Protein AF-A0A9P5RMG7-F1 (afdb_monomer_lite)

Secondary structure (DSSP, 8-state):
--------------------------HHHHHHHHHHHSTHHHHHHHHHHHHHHHHHHHHHHHHHHHHHHHHHH-PPPPTTS-THHHHHHHHHHHHHHHHHHHHHHHHHHHHHHHHHHHHHHHHHHSS--HHHHHHHHHHHHHHHHHHHHHHHHHHHHHHHHHHHHHHHHHHHHHHHHHTT---HHHHHHHHHHHHHHHHHHHHHHHHHHHHHHHHHHHHHHHHHHHHHHHHHHHHHHHHHHHHHHHHHHHHHHHHHHHHHHHHHHHHHHHHHH-

pLDDT: mean 78.36, std 17.38, range [37.81, 96.69]

Structure (mmCIF, N/CA/C/O backbone):
data_AF-A0A9P5RMG7-F1
#
_entry.id   AF-A0A9P5RMG7-F1
#
loop_
_atom_site.group_PDB
_atom_site.id
_atom_site.type_symbol
_atom_site.label_atom_id
_atom_site.label_alt_id
_atom_site.label_comp_id
_atom_site.label_asym_id
_atom_site.label_entity_id
_atom_site.label_seq_id
_atom_site.pdbx_PDB_ins_code
_atom_site.Cartn_x
_atom_site.Cartn_y
_atom_site.Cartn_z
_atom_site.occupancy
_atom_site.B_iso_or_equiv
_atom_site.auth_seq_id
_atom_site.auth_comp_id
_atom_site.auth_asym_id
_atom_site.auth_atom_id
_atom_site.pdbx_PDB_model_num
ATOM 1 N N . MET A 1 1 ? -7.123 -79.040 67.273 1.00 37.81 1 MET A N 1
ATOM 2 C CA . MET A 1 1 ? -6.529 -79.188 68.619 1.00 37.81 1 MET A CA 1
ATOM 3 C C . MET A 1 1 ? -5.467 -78.105 68.798 1.00 37.81 1 MET A C 1
ATOM 5 O O . MET A 1 1 ? -4.625 -78.018 67.923 1.00 37.81 1 MET A O 1
ATOM 9 N N . LEU A 1 2 ? -5.562 -77.322 69.892 1.00 40.94 2 LEU A N 1
ATOM 10 C CA . LEU A 1 2 ? -4.583 -76.364 70.471 1.00 40.94 2 LEU A CA 1
ATOM 11 C C . LEU A 1 2 ? -4.187 -75.159 69.577 1.00 40.94 2 LEU A C 1
ATOM 13 O O . LEU A 1 2 ? -3.565 -75.338 68.544 1.00 40.94 2 LEU A O 1
ATOM 17 N N . LYS A 1 3 ? -4.634 -73.907 69.793 1.00 44.47 3 LYS A N 1
ATOM 18 C CA . LYS A 1 3 ? -4.466 -72.957 70.925 1.00 44.47 3 LYS A CA 1
ATOM 19 C C . LYS A 1 3 ? -2.994 -72.700 71.269 1.00 44.47 3 LYS A C 1
ATOM 21 O O . LYS A 1 3 ? -2.381 -73.624 71.770 1.00 44.47 3 LYS A O 1
ATOM 26 N N . THR A 1 4 ? -2.511 -71.463 71.043 1.00 44.41 4 THR A N 1
ATOM 27 C CA . THR A 1 4 ? -1.705 -70.617 71.968 1.00 44.41 4 THR A CA 1
ATOM 28 C C . THR A 1 4 ? -1.114 -69.376 71.265 1.00 44.41 4 THR A C 1
ATOM 30 O O . THR A 1 4 ? -0.206 -69.480 70.451 1.00 44.41 4 THR A O 1
ATOM 33 N N . THR A 1 5 ? -1.583 -68.187 71.643 1.00 45.00 5 THR A N 1
ATOM 34 C CA . THR A 1 5 ? -0.738 -67.002 71.959 1.00 45.00 5 THR A CA 1
ATOM 35 C C . THR A 1 5 ? -0.294 -67.184 73.440 1.00 45.00 5 THR A C 1
ATOM 37 O O . THR A 1 5 ? -0.970 -67.990 74.093 1.00 45.00 5 THR A O 1
ATOM 40 N N . PRO A 1 6 ? 0.710 -66.502 74.061 1.00 58.25 6 PRO A N 1
ATOM 41 C CA . PRO A 1 6 ? 1.324 -65.206 73.716 1.00 58.25 6 PRO A CA 1
ATOM 42 C C . PRO A 1 6 ? 2.829 -65.015 74.100 1.00 58.25 6 PRO A C 1
ATOM 44 O O . PRO A 1 6 ? 3.475 -65.901 74.644 1.00 58.25 6 PRO A O 1
ATOM 47 N N . SER A 1 7 ? 3.312 -63.771 73.947 1.00 37.91 7 SER A N 1
ATOM 48 C CA . SER A 1 7 ? 4.196 -63.050 74.895 1.00 37.91 7 SER A CA 1
ATOM 49 C C . SER A 1 7 ? 5.681 -62.830 74.547 1.00 37.91 7 SER A C 1
ATOM 51 O O . SER A 1 7 ? 6.455 -63.762 74.364 1.00 37.91 7 SER A O 1
ATOM 53 N N . ARG A 1 8 ? 6.046 -61.544 74.704 1.00 40.09 8 ARG A N 1
ATOM 54 C CA . ARG A 1 8 ? 7.278 -60.985 75.300 1.00 40.09 8 ARG A CA 1
ATOM 55 C C . ARG A 1 8 ? 8.390 -60.460 74.369 1.00 40.09 8 ARG A C 1
ATOM 57 O O . ARG A 1 8 ? 9.187 -61.193 73.804 1.00 40.09 8 ARG A O 1
ATOM 64 N N . THR A 1 9 ? 8.430 -59.127 74.327 1.00 43.91 9 THR A N 1
ATOM 65 C CA . THR A 1 9 ? 9.539 -58.184 74.047 1.00 43.91 9 THR A CA 1
ATOM 66 C C . THR A 1 9 ? 10.743 -58.421 75.012 1.00 43.91 9 THR A C 1
ATOM 68 O O . THR A 1 9 ? 10.534 -59.206 75.944 1.00 43.91 9 THR A O 1
ATOM 71 N N . PRO A 1 10 ? 11.944 -57.758 74.943 1.00 52.53 10 PRO A N 1
ATOM 72 C CA . PRO A 1 10 ? 12.195 -56.393 74.427 1.00 52.53 10 PRO A CA 1
ATOM 73 C C . PRO A 1 10 ? 13.639 -56.043 73.893 1.00 52.53 10 PRO A C 1
ATOM 75 O O . PRO A 1 10 ? 14.535 -56.875 73.860 1.00 52.53 10 PRO A O 1
ATOM 78 N N . ILE A 1 11 ? 13.839 -54.747 73.570 1.00 41.50 11 ILE A N 1
ATOM 79 C CA . ILE A 1 11 ? 15.079 -53.910 73.655 1.00 41.50 11 ILE A CA 1
ATOM 80 C C . ILE A 1 11 ? 16.036 -53.772 72.434 1.00 41.50 11 ILE A C 1
ATOM 82 O O . ILE A 1 11 ? 16.944 -54.562 72.227 1.00 41.50 11 ILE A O 1
ATOM 86 N N . TYR A 1 12 ? 15.870 -52.611 71.768 1.00 41.50 12 TYR A N 1
ATOM 87 C CA . TYR A 1 12 ? 16.861 -51.577 71.374 1.00 41.50 12 TYR A CA 1
ATOM 88 C C . TYR A 1 12 ? 17.864 -51.825 70.231 1.00 41.50 12 TYR A C 1
ATOM 90 O O . TYR A 1 12 ? 18.887 -52.473 70.407 1.00 41.50 12 TYR A O 1
ATOM 98 N N . SER A 1 13 ? 17.663 -51.114 69.114 1.00 39.34 13 SER A N 1
ATOM 99 C CA . SER A 1 13 ? 18.716 -50.278 68.519 1.00 39.34 13 SER A CA 1
ATOM 100 C C . SER A 1 13 ? 18.101 -49.214 67.596 1.00 39.34 13 SER A C 1
ATOM 102 O O . SER A 1 13 ? 17.029 -49.396 67.029 1.00 39.34 13 SER A O 1
ATOM 104 N N . SER A 1 14 ? 18.765 -48.072 67.553 1.00 45.31 14 SER A N 1
ATOM 105 C CA . SER A 1 14 ? 18.355 -46.721 67.163 1.00 45.31 14 SER A CA 1
ATOM 106 C C . SER A 1 14 ? 18.005 -46.469 65.686 1.00 45.31 14 SER A C 1
ATOM 108 O O . SER A 1 14 ? 18.482 -47.148 64.783 1.00 45.31 14 SER A O 1
ATOM 110 N N . ALA A 1 15 ? 17.221 -45.401 65.478 1.00 48.44 15 ALA A N 1
ATOM 111 C CA . ALA A 1 15 ? 16.844 -44.777 64.204 1.00 48.44 15 ALA A CA 1
ATOM 112 C C . ALA A 1 15 ? 18.046 -44.333 63.331 1.00 48.44 15 ALA A C 1
ATOM 114 O O . ALA A 1 15 ? 19.158 -44.173 63.837 1.00 48.44 15 ALA A O 1
ATOM 115 N N . PRO A 1 16 ? 17.800 -44.014 62.045 1.00 43.78 16 PRO A N 1
ATOM 116 C CA . PRO A 1 16 ? 17.631 -42.592 61.742 1.00 43.78 16 PRO A CA 1
ATOM 117 C C . PRO A 1 16 ? 16.410 -42.282 60.863 1.00 43.78 16 PRO A C 1
ATOM 119 O O . PRO A 1 16 ? 15.966 -43.068 60.030 1.00 43.78 16 PRO A O 1
ATOM 122 N N . LEU A 1 17 ? 15.876 -41.084 61.091 1.00 48.94 17 LEU A N 1
ATOM 123 C CA . LEU A 1 17 ? 14.787 -40.445 60.362 1.00 48.94 17 LEU A CA 1
ATOM 124 C C . LEU A 1 17 ? 15.132 -40.311 58.869 1.00 48.94 17 LEU A C 1
ATOM 126 O O . LEU A 1 17 ? 16.087 -39.620 58.524 1.00 48.94 17 LEU A O 1
ATOM 130 N N . SER A 1 18 ? 14.313 -40.896 57.991 1.00 40.50 18 SER A N 1
ATOM 131 C CA . SER A 1 18 ? 14.244 -40.502 56.582 1.00 40.50 18 SER A CA 1
ATOM 132 C C . SER A 1 18 ? 12.829 -40.018 56.283 1.00 40.50 18 SER A C 1
ATOM 134 O O . SER A 1 18 ? 11.843 -40.744 56.412 1.00 40.50 18 SER A O 1
ATOM 136 N N . ASN A 1 19 ? 12.761 -38.725 55.996 1.00 44.41 19 ASN A N 1
ATOM 137 C CA . ASN A 1 19 ? 11.571 -37.907 55.863 1.00 44.41 19 ASN A CA 1
ATOM 138 C C . ASN A 1 19 ? 10.846 -38.255 54.550 1.00 44.41 19 ASN A C 1
ATOM 140 O O . ASN A 1 19 ? 11.292 -37.863 53.474 1.00 44.41 19 ASN A O 1
ATOM 144 N N . SER A 1 20 ? 9.735 -38.990 54.621 1.00 41.41 20 SER A N 1
ATOM 145 C CA . SER A 1 20 ? 8.832 -39.200 53.482 1.00 41.41 20 SER A CA 1
ATOM 146 C C . SER A 1 20 ? 7.868 -38.017 53.375 1.00 41.41 20 SER A C 1
ATOM 148 O O . SER A 1 20 ? 6.759 -38.033 53.901 1.00 41.41 20 SER A O 1
ATOM 150 N N . HIS A 1 21 ? 8.309 -36.953 52.705 1.00 41.69 21 HIS A N 1
ATOM 151 C CA . HIS A 1 21 ? 7.416 -35.876 52.289 1.00 41.69 21 HIS A CA 1
ATOM 152 C C . HIS A 1 21 ? 6.879 -36.194 50.891 1.00 41.69 21 HIS A C 1
ATOM 154 O O . HIS A 1 21 ? 7.538 -35.954 49.881 1.00 41.69 21 HIS A O 1
ATOM 160 N N . SER A 1 22 ? 5.686 -36.781 50.844 1.00 45.69 22 SER A N 1
ATOM 161 C CA . SER A 1 22 ? 4.863 -36.833 49.637 1.00 45.69 22 SER A CA 1
ATOM 162 C C . SER A 1 22 ? 4.561 -35.398 49.184 1.00 45.69 22 SER A C 1
ATOM 164 O O . SER A 1 22 ? 4.121 -34.607 50.021 1.00 45.69 22 SER A O 1
ATOM 166 N N . PRO A 1 23 ? 4.750 -35.027 47.905 1.00 45.47 23 PRO A N 1
ATOM 167 C CA . PRO A 1 23 ? 4.325 -33.720 47.435 1.00 45.47 23 PRO A CA 1
ATOM 168 C C . PRO A 1 23 ? 2.795 -33.692 47.409 1.00 45.47 23 PRO A C 1
ATOM 170 O O . PRO A 1 23 ? 2.148 -34.414 46.650 1.00 45.47 23 PRO A O 1
ATOM 173 N N . SER A 1 24 ? 2.217 -32.873 48.282 1.00 49.94 24 SER A N 1
ATOM 174 C CA . SER A 1 24 ? 0.816 -32.464 48.235 1.00 49.94 24 SER A CA 1
ATOM 175 C C . SER A 1 24 ? 0.467 -31.976 46.820 1.00 49.94 24 SER A C 1
ATOM 177 O O . SER A 1 24 ? 1.292 -31.285 46.216 1.00 49.94 24 SER A O 1
ATOM 179 N N . PRO A 1 25 ? -0.729 -32.269 46.278 1.00 47.62 25 PRO A N 1
ATOM 180 C CA . PRO A 1 25 ? -1.153 -31.698 45.005 1.00 47.62 25 PRO A CA 1
ATOM 181 C C . PRO A 1 25 ? -1.189 -30.174 45.158 1.00 47.62 25 PRO A C 1
ATOM 183 O O . PRO A 1 25 ? -1.944 -29.634 45.968 1.00 47.62 25 PRO A O 1
ATOM 186 N N . SER A 1 26 ? -0.298 -29.491 44.446 1.00 50.56 26 SER A N 1
ATOM 187 C CA . SER A 1 26 ? -0.115 -28.051 44.547 1.00 50.56 26 SER A CA 1
ATOM 188 C C . SER A 1 26 ? -1.393 -27.320 44.131 1.00 50.56 26 SER A C 1
ATOM 190 O O . SER A 1 26 ? -2.004 -27.605 43.098 1.00 50.56 26 SER A O 1
ATOM 192 N N . LEU A 1 27 ? -1.778 -26.330 44.938 1.00 52.22 27 LEU A N 1
ATOM 193 C CA . LEU A 1 27 ? -2.836 -25.354 44.646 1.00 52.22 27 LEU A CA 1
ATOM 194 C C . LEU A 1 27 ? -2.615 -24.619 43.306 1.00 52.22 27 LEU A C 1
ATOM 196 O O . LEU A 1 27 ? -3.560 -24.070 42.738 1.00 52.22 27 LEU A O 1
ATOM 200 N N . ASP A 1 28 ? -1.398 -24.670 42.764 1.00 53.59 28 ASP A N 1
ATOM 201 C CA . ASP A 1 28 ? -1.018 -24.140 41.451 1.00 53.59 28 ASP A CA 1
ATOM 202 C C . ASP A 1 28 ? -1.680 -24.897 40.289 1.00 53.59 28 ASP A C 1
ATOM 204 O O . ASP A 1 28 ? -2.053 -24.299 39.282 1.00 53.59 28 ASP A O 1
ATOM 208 N N . ASN A 1 29 ? -1.895 -26.209 40.434 1.00 55.22 29 ASN A N 1
ATOM 209 C CA . ASN A 1 29 ? -2.500 -27.024 39.379 1.00 55.22 29 ASN A CA 1
ATOM 210 C C . ASN A 1 29 ? -4.027 -26.829 39.329 1.00 55.22 29 ASN A C 1
ATOM 212 O O . ASN A 1 29 ? -4.635 -26.816 38.261 1.00 55.22 29 ASN A O 1
ATOM 216 N N . ALA A 1 30 ? -4.651 -26.602 40.491 1.00 48.69 30 ALA A N 1
ATOM 217 C CA . ALA A 1 30 ? -6.068 -26.256 40.587 1.00 48.69 30 ALA A CA 1
ATOM 218 C C . ALA A 1 30 ? -6.342 -24.836 40.068 1.00 48.69 30 ALA A C 1
ATOM 220 O O . ALA A 1 30 ? -7.317 -24.621 39.355 1.00 48.69 30 ALA A O 1
ATOM 221 N N . SER A 1 31 ? -5.463 -23.874 40.361 1.00 52.06 31 SER A N 1
ATOM 222 C CA . SER A 1 31 ? -5.570 -22.517 39.815 1.00 52.06 31 SER A CA 1
ATOM 223 C C . SER A 1 31 ? -5.276 -22.467 38.311 1.00 52.06 31 SER A C 1
ATOM 225 O O . SER A 1 31 ? -5.977 -21.746 37.606 1.00 52.06 31 SER A O 1
ATOM 227 N N . GLN A 1 32 ? -4.365 -23.295 37.779 1.00 53.06 32 GLN A N 1
ATOM 228 C CA . GLN A 1 32 ? -4.208 -23.485 36.326 1.00 53.06 32 GLN A CA 1
ATOM 229 C C . GLN A 1 32 ? -5.422 -24.159 35.672 1.00 53.06 32 GLN A C 1
ATOM 231 O O . GLN A 1 32 ? -5.836 -23.733 34.597 1.00 53.06 32 GLN A O 1
ATOM 236 N N . ALA A 1 33 ? -6.044 -25.153 36.314 1.00 51.31 33 ALA A N 1
ATOM 237 C CA . ALA A 1 33 ? -7.257 -25.797 35.803 1.00 51.31 33 ALA A CA 1
ATOM 238 C C . ALA A 1 33 ? -8.483 -24.860 35.830 1.00 51.31 33 ALA A C 1
ATOM 240 O O . ALA A 1 33 ? -9.280 -24.848 34.893 1.00 51.31 33 ALA A O 1
ATOM 241 N N . ILE A 1 34 ? -8.613 -24.019 36.862 1.00 50.41 34 ILE A N 1
ATOM 242 C CA . ILE A 1 34 ? -9.664 -22.993 36.961 1.00 50.41 34 ILE A CA 1
ATOM 243 C C . ILE A 1 34 ? -9.397 -21.843 35.976 1.00 50.41 34 ILE A C 1
ATOM 245 O O . ILE A 1 34 ? -10.338 -21.338 35.366 1.00 50.41 34 ILE A O 1
ATOM 249 N N . ALA A 1 35 ? -8.132 -21.467 35.754 1.00 46.75 35 ALA A N 1
ATOM 250 C CA . ALA A 1 35 ? -7.728 -20.509 34.723 1.00 46.75 35 ALA A CA 1
ATOM 251 C C . ALA A 1 35 ? -7.915 -21.052 33.297 1.00 46.75 35 ALA A C 1
ATOM 253 O O . ALA A 1 35 ? -8.144 -20.269 32.386 1.00 46.75 35 ALA A O 1
ATOM 254 N N . ALA A 1 36 ? -7.848 -22.371 33.093 1.00 45.66 36 ALA A N 1
ATOM 255 C CA . ALA A 1 36 ? -8.212 -23.022 31.834 1.00 45.66 36 ALA A CA 1
ATOM 256 C C . ALA A 1 36 ? -9.738 -23.066 31.618 1.00 45.66 36 ALA A C 1
ATOM 258 O O . ALA A 1 36 ? -10.197 -22.975 30.482 1.00 45.66 36 ALA A O 1
ATOM 259 N N . ALA A 1 37 ? -10.524 -23.168 32.697 1.00 46.91 37 ALA A N 1
ATOM 260 C CA . ALA A 1 37 ? -11.990 -23.180 32.661 1.00 46.91 37 ALA A CA 1
ATOM 261 C C . ALA A 1 37 ? -12.626 -21.776 32.576 1.00 46.91 37 ALA A C 1
ATOM 263 O O . ALA A 1 37 ? -13.742 -21.620 32.085 1.00 46.91 37 ALA A O 1
ATOM 264 N N . THR A 1 38 ? -11.925 -20.738 33.033 1.00 54.12 38 THR A N 1
ATOM 265 C CA . THR A 1 38 ? -12.281 -19.332 32.808 1.00 54.12 38 THR A CA 1
ATOM 266 C C . THR A 1 38 ? -11.559 -18.880 31.545 1.00 54.12 38 THR A C 1
ATOM 268 O O . THR A 1 38 ? -10.349 -18.979 31.488 1.00 54.12 38 THR A O 1
ATOM 271 N N . GLY A 1 39 ? -12.243 -18.395 30.504 1.00 58.66 39 GLY A N 1
ATOM 272 C CA . GLY A 1 39 ? -11.653 -18.126 29.172 1.00 58.66 39 GLY A CA 1
ATOM 273 C C . GLY A 1 39 ? -10.411 -17.201 29.091 1.00 58.66 39 GLY A C 1
ATOM 274 O O . GLY A 1 39 ? -9.918 -16.912 28.007 1.00 58.66 39 GLY A O 1
ATOM 275 N N . VAL A 1 40 ? -9.859 -16.745 30.213 1.00 57.19 40 VAL A N 1
ATOM 276 C CA . VAL A 1 40 ? -8.615 -15.980 30.329 1.00 57.19 40 VAL A CA 1
ATOM 277 C C . VAL A 1 40 ? -7.392 -16.765 29.824 1.00 57.19 40 VAL A C 1
ATOM 279 O O . VAL A 1 40 ? -6.610 -16.197 29.067 1.00 57.19 40 VAL A O 1
ATOM 282 N N . ALA A 1 41 ? -7.232 -18.065 30.128 1.00 60.28 41 ALA A N 1
ATOM 283 C CA . ALA A 1 41 ? -6.084 -18.828 29.602 1.00 60.28 41 ALA A CA 1
ATOM 284 C C . ALA A 1 41 ? -6.169 -19.067 28.084 1.00 60.28 41 ALA A C 1
ATOM 286 O O . ALA A 1 41 ? -5.160 -19.006 27.382 1.00 60.28 41 ALA A O 1
ATOM 287 N N . SER A 1 42 ? -7.378 -19.284 27.563 1.00 80.81 42 SER A N 1
ATOM 288 C CA . SER A 1 42 ? -7.639 -19.361 26.120 1.00 80.81 42 SER A CA 1
ATOM 289 C C . SER A 1 42 ? -7.283 -18.031 25.442 1.00 80.81 42 SER A C 1
ATOM 291 O O . SER A 1 42 ? -6.481 -17.972 24.517 1.00 80.81 42 SER A O 1
ATOM 293 N N . TRP A 1 43 ? -7.747 -16.916 25.993 1.00 82.88 43 TRP A N 1
ATOM 294 C CA . TRP A 1 43 ? -7.444 -15.593 25.463 1.00 82.88 43 TRP A CA 1
ATOM 295 C C . TRP A 1 43 ? -5.948 -15.221 25.493 1.00 82.88 43 TRP A C 1
ATOM 297 O O . TRP A 1 43 ? -5.416 -14.668 24.526 1.00 82.88 43 TRP A O 1
ATOM 307 N N . ASP A 1 44 ? -5.237 -15.529 26.580 1.00 85.00 44 ASP A N 1
ATOM 308 C CA . ASP A 1 44 ? -3.805 -15.235 26.688 1.00 85.00 44 ASP A CA 1
ATOM 309 C C . ASP A 1 44 ? -2.933 -16.154 25.818 1.00 85.00 44 ASP A C 1
ATOM 311 O O . ASP A 1 44 ? -1.860 -15.731 25.379 1.00 85.00 44 ASP A O 1
ATOM 315 N N . THR A 1 45 ? -3.381 -17.377 25.512 1.00 88.75 45 THR A N 1
ATOM 316 C CA . THR A 1 45 ? -2.701 -18.238 24.527 1.00 88.75 45 THR A CA 1
ATOM 317 C 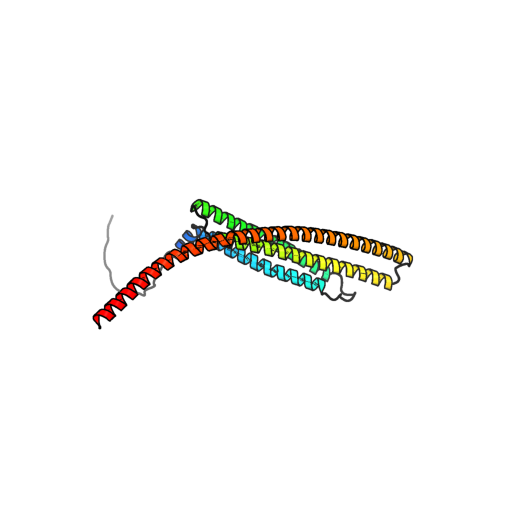C . THR A 1 45 ? -2.860 -17.692 23.110 1.00 88.75 45 THR A C 1
ATOM 319 O O . THR A 1 45 ? -1.847 -17.525 22.431 1.00 88.75 45 THR A O 1
ATOM 322 N N . LEU A 1 46 ? -4.070 -17.274 22.718 1.00 88.56 46 LEU A N 1
ATOM 323 C CA . LEU A 1 46 ? -4.314 -16.612 21.429 1.00 88.56 46 LEU A CA 1
ATOM 324 C C . LEU A 1 46 ? -3.473 -15.336 21.274 1.00 88.56 46 LEU A C 1
ATOM 326 O O . LEU A 1 46 ? -2.863 -15.109 20.234 1.00 88.56 46 LEU A O 1
ATOM 330 N N . ARG A 1 47 ? -3.367 -14.510 22.322 1.00 89.06 47 ARG A N 1
ATOM 331 C CA . ARG A 1 47 ? -2.505 -13.312 22.305 1.00 89.06 47 ARG A CA 1
ATOM 332 C C . ARG A 1 47 ? -1.030 -13.629 22.076 1.00 89.06 47 ARG A C 1
ATOM 334 O O . ARG A 1 47 ? -0.345 -12.873 21.388 1.00 89.06 47 ARG A O 1
ATOM 341 N N . LYS A 1 48 ? -0.514 -14.678 22.721 1.00 90.75 48 LYS A N 1
ATOM 342 C CA . LYS A 1 48 ? 0.885 -15.096 22.557 1.00 90.75 48 LYS A CA 1
ATOM 343 C C . LYS A 1 48 ? 1.128 -15.606 21.143 1.00 90.75 48 LYS A C 1
ATOM 345 O O . LYS A 1 48 ? 2.128 -15.226 20.544 1.00 90.75 48 LYS A O 1
ATOM 350 N N . GLU A 1 49 ? 0.197 -16.396 20.615 1.00 91.19 49 GLU A N 1
ATOM 351 C CA . GLU A 1 49 ? 0.259 -16.903 19.246 1.00 91.19 49 GLU A CA 1
ATOM 352 C C . GLU A 1 49 ? 0.250 -15.761 18.223 1.00 91.19 49 GLU A C 1
ATOM 354 O O . GLU A 1 49 ? 1.124 -15.717 17.361 1.00 91.19 49 GLU A O 1
ATOM 359 N N . VAL A 1 50 ? -0.652 -14.785 18.372 1.00 91.81 50 VAL A N 1
ATOM 360 C CA . VAL A 1 50 ? -0.704 -13.594 17.510 1.00 91.81 50 VAL A CA 1
ATOM 361 C C . VAL A 1 50 ? 0.643 -12.868 17.494 1.00 91.81 50 VAL A C 1
ATOM 363 O O . VAL A 1 50 ? 1.213 -12.673 16.427 1.00 91.81 50 VAL A O 1
ATOM 366 N N . ARG A 1 51 ? 1.224 -12.556 18.660 1.00 90.69 51 ARG A N 1
ATOM 367 C CA . ARG A 1 51 ? 2.535 -11.876 18.739 1.00 90.69 51 ARG A CA 1
ATOM 368 C C . ARG A 1 51 ? 3.669 -12.680 18.103 1.00 90.69 51 ARG A C 1
ATOM 370 O O . ARG A 1 51 ? 4.589 -12.102 17.523 1.00 90.69 51 ARG A O 1
ATOM 377 N N . GLN A 1 52 ? 3.631 -14.003 18.242 1.00 94.75 52 GLN A N 1
ATOM 378 C CA . GLN A 1 52 ? 4.618 -14.887 17.631 1.00 94.75 52 GLN A CA 1
ATOM 379 C C . GLN A 1 52 ? 4.522 -14.834 16.103 1.00 94.75 52 GLN A C 1
ATOM 381 O O . GLN A 1 52 ? 5.547 -14.672 15.442 1.00 94.75 52 GLN A O 1
ATOM 386 N N . ILE A 1 53 ? 3.304 -14.914 15.559 1.00 93.25 53 ILE A N 1
ATOM 387 C CA . ILE A 1 53 ? 3.058 -14.823 14.116 1.00 93.25 53 ILE A CA 1
ATOM 388 C C . ILE A 1 53 ? 3.463 -13.441 13.587 1.00 93.25 53 ILE A C 1
ATOM 390 O O . ILE A 1 53 ? 4.142 -13.368 12.570 1.00 93.25 53 ILE A O 1
ATOM 394 N N . GLU A 1 54 ? 3.127 -12.355 14.292 1.00 92.81 54 GLU A N 1
ATOM 395 C CA . GLU A 1 54 ? 3.538 -10.986 13.931 1.00 92.81 54 GLU A CA 1
ATOM 396 C C . GLU A 1 54 ? 5.072 -10.872 13.816 1.00 92.81 54 GLU A C 1
ATOM 398 O O . GLU A 1 54 ? 5.592 -10.399 12.805 1.00 92.81 54 GLU A O 1
ATOM 403 N N . THR A 1 55 ? 5.810 -11.395 14.802 1.00 94.88 55 THR A N 1
ATOM 404 C CA . THR A 1 55 ? 7.287 -11.386 14.795 1.00 94.88 55 THR A CA 1
ATOM 405 C C . THR A 1 55 ? 7.852 -12.196 13.622 1.00 94.88 55 THR A C 1
ATOM 407 O O . THR A 1 55 ? 8.840 -11.808 12.990 1.00 94.88 55 THR A O 1
ATOM 410 N N . GLU A 1 56 ? 7.228 -13.334 13.310 1.00 93.62 56 GLU A N 1
ATOM 411 C CA . GLU A 1 56 ? 7.636 -14.168 12.185 1.00 93.62 56 GLU A CA 1
ATOM 412 C C . GLU A 1 56 ? 7.388 -13.458 10.843 1.00 93.62 56 GLU A C 1
ATOM 414 O O . GLU A 1 56 ? 8.298 -13.413 10.007 1.00 93.62 56 GLU A O 1
ATOM 419 N N . ILE A 1 57 ? 6.219 -12.828 10.669 1.00 93.44 57 ILE A N 1
ATOM 420 C CA . ILE A 1 57 ? 5.876 -12.026 9.485 1.00 93.44 57 ILE A CA 1
ATOM 421 C C . ILE A 1 57 ? 6.902 -10.910 9.281 1.00 93.44 57 ILE A C 1
ATOM 423 O O . ILE A 1 57 ? 7.434 -10.777 8.180 1.00 93.44 57 ILE A O 1
ATOM 427 N N . GLU A 1 58 ? 7.246 -10.148 10.322 1.00 93.31 58 GLU A N 1
ATOM 428 C CA . GLU A 1 58 ? 8.237 -9.067 10.225 1.00 93.31 58 GLU A CA 1
ATOM 429 C C . GLU A 1 58 ? 9.608 -9.564 9.753 1.00 93.31 58 GLU A C 1
ATOM 431 O O . GLU A 1 58 ? 10.248 -8.953 8.884 1.00 93.31 58 GLU A O 1
ATOM 436 N N . SER A 1 59 ? 10.058 -10.701 10.290 1.00 93.12 59 SER A N 1
ATOM 437 C CA . SER A 1 59 ? 11.346 -11.290 9.921 1.00 93.12 59 SER A CA 1
ATOM 438 C C . SER A 1 59 ? 11.390 -11.688 8.440 1.00 93.12 59 SER A C 1
ATOM 440 O O . SER A 1 59 ? 12.366 -11.388 7.740 1.00 93.12 59 SER A O 1
ATOM 442 N N . LYS A 1 60 ? 10.306 -12.288 7.932 1.00 92.06 60 LYS A N 1
ATOM 443 C CA . LYS A 1 60 ? 10.203 -12.744 6.541 1.00 92.06 60 LYS A CA 1
ATOM 444 C C . LYS A 1 60 ? 9.970 -11.588 5.583 1.00 92.06 60 LYS A C 1
ATOM 446 O O . LYS A 1 60 ? 10.614 -11.539 4.540 1.00 92.06 60 LYS A O 1
ATOM 451 N N . LEU A 1 61 ? 9.161 -10.601 5.957 1.00 90.94 61 LEU A N 1
ATOM 452 C CA . LEU A 1 61 ? 8.972 -9.380 5.175 1.00 90.94 61 LEU A CA 1
ATOM 453 C C . LEU A 1 61 ? 10.303 -8.632 4.989 1.00 90.94 61 LEU A C 1
ATOM 455 O O . LEU A 1 61 ? 10.629 -8.186 3.888 1.00 90.94 61 LEU A O 1
ATOM 459 N N . THR A 1 62 ? 11.125 -8.574 6.040 1.00 91.25 62 THR A N 1
ATOM 460 C CA . THR A 1 62 ? 12.472 -7.992 5.974 1.00 91.25 62 THR A CA 1
ATOM 461 C C . THR A 1 62 ? 13.414 -8.807 5.081 1.00 91.25 62 THR A C 1
ATOM 463 O O . THR A 1 62 ? 14.256 -8.248 4.378 1.00 91.25 62 THR A O 1
ATOM 466 N N . ALA A 1 63 ? 13.310 -10.137 5.087 1.00 88.94 63 ALA A N 1
ATOM 467 C CA . ALA A 1 63 ? 14.086 -10.986 4.185 1.00 88.94 63 ALA A CA 1
ATOM 468 C C . ALA A 1 63 ? 13.650 -10.817 2.716 1.00 88.94 63 ALA A C 1
ATOM 470 O O . ALA A 1 63 ? 14.508 -10.714 1.835 1.00 88.94 63 ALA A O 1
ATOM 471 N N . LEU A 1 64 ? 12.344 -10.697 2.460 1.00 88.06 64 LEU A N 1
ATOM 472 C CA . LEU A 1 64 ? 11.785 -10.453 1.131 1.00 88.06 64 LEU A CA 1
ATOM 473 C C . LEU A 1 64 ? 12.198 -9.077 0.589 1.00 88.06 64 LEU A C 1
ATOM 475 O O . LEU A 1 64 ? 12.619 -8.964 -0.561 1.00 88.06 64 LEU A O 1
ATOM 479 N N . SER A 1 65 ? 12.157 -8.031 1.419 1.00 87.75 65 SER A N 1
ATOM 480 C CA . SER A 1 65 ? 12.592 -6.690 1.013 1.00 87.75 65 SER A CA 1
ATOM 481 C C . SER A 1 65 ? 14.090 -6.645 0.696 1.00 87.75 65 SER A C 1
ATOM 483 O O . SER A 1 65 ? 14.494 -6.048 -0.302 1.00 87.75 65 SER A O 1
ATOM 485 N N . LYS A 1 66 ? 14.926 -7.355 1.467 1.00 87.81 66 LYS A N 1
ATOM 486 C CA . LYS A 1 66 ? 16.354 -7.536 1.151 1.00 87.81 66 LYS A CA 1
ATOM 487 C C . LYS A 1 66 ? 16.556 -8.245 -0.184 1.00 87.81 66 LYS A C 1
ATOM 489 O O . LYS A 1 66 ? 17.458 -7.868 -0.931 1.00 87.81 66 LYS A O 1
ATOM 494 N N . LEU A 1 67 ? 15.742 -9.253 -0.498 1.00 82.38 67 LEU A N 1
ATOM 495 C CA . LEU A 1 67 ? 15.783 -9.929 -1.795 1.00 82.38 67 LEU A CA 1
ATOM 496 C C . LEU A 1 67 ? 15.397 -8.972 -2.931 1.00 82.38 67 LEU A C 1
ATOM 498 O O . LEU A 1 67 ? 16.109 -8.927 -3.931 1.00 82.38 67 LEU A O 1
ATOM 502 N N . ALA A 1 68 ? 14.367 -8.141 -2.741 1.00 80.62 68 ALA A N 1
ATOM 503 C CA . ALA A 1 68 ? 13.983 -7.095 -3.692 1.00 80.62 68 ALA A CA 1
ATOM 504 C C . ALA A 1 68 ? 15.154 -6.145 -3.993 1.00 80.62 68 ALA A C 1
ATOM 506 O O . ALA A 1 68 ? 15.501 -5.915 -5.151 1.00 80.62 68 ALA A O 1
ATOM 507 N N . VAL A 1 69 ? 15.813 -5.649 -2.939 1.00 81.44 69 VAL A N 1
ATOM 508 C CA . VAL A 1 69 ? 16.971 -4.755 -3.066 1.00 81.44 69 VAL A CA 1
ATOM 509 C C . VAL A 1 69 ? 18.111 -5.456 -3.795 1.00 81.44 69 VAL A C 1
ATOM 511 O O . VAL A 1 69 ? 18.654 -4.884 -4.734 1.00 81.44 69 VAL A O 1
ATOM 514 N N . ARG A 1 70 ? 18.440 -6.703 -3.433 1.00 78.94 70 ARG A N 1
ATOM 515 C CA . ARG A 1 70 ? 19.482 -7.489 -4.114 1.00 78.94 70 ARG A CA 1
ATOM 516 C C . ARG A 1 70 ? 19.180 -7.692 -5.597 1.00 78.94 70 ARG A C 1
ATOM 518 O O . ARG A 1 70 ? 20.091 -7.563 -6.402 1.00 78.94 70 ARG A O 1
ATOM 525 N N . ASN A 1 71 ? 17.931 -7.971 -5.963 1.00 73.12 71 ASN A N 1
ATOM 526 C CA . ASN A 1 71 ? 17.532 -8.114 -7.364 1.00 73.12 71 ASN A CA 1
ATOM 527 C C . ASN A 1 71 ? 17.643 -6.793 -8.137 1.00 73.12 71 ASN A C 1
ATOM 529 O O . ASN A 1 71 ? 18.017 -6.805 -9.303 1.00 73.12 71 ASN A O 1
ATOM 533 N N . SER A 1 72 ? 17.359 -5.662 -7.486 1.00 67.62 72 SER A N 1
ATOM 534 C CA . SER A 1 72 ? 17.498 -4.334 -8.095 1.00 67.62 72 SER A CA 1
ATOM 535 C C . SER A 1 72 ? 18.944 -3.824 -8.168 1.00 67.62 72 SER A C 1
ATOM 537 O O . SER A 1 72 ? 19.260 -3.028 -9.047 1.00 67.62 72 SER A O 1
ATOM 539 N N . SER A 1 73 ? 19.821 -4.258 -7.252 1.00 63.81 73 SER A N 1
ATOM 540 C CA . SER A 1 73 ? 21.183 -3.731 -7.091 1.00 63.81 73 SER A CA 1
ATOM 541 C C . SER A 1 73 ? 22.289 -4.663 -7.577 1.00 63.81 73 SER A C 1
ATOM 543 O O . SER A 1 73 ? 23.444 -4.240 -7.608 1.00 63.81 73 SER A O 1
ATOM 545 N N . ALA A 1 74 ? 21.973 -5.912 -7.940 1.00 58.38 74 ALA A N 1
ATOM 546 C CA . ALA A 1 74 ? 22.954 -6.882 -8.412 1.00 58.38 74 ALA A CA 1
ATOM 547 C C . ALA A 1 74 ? 23.706 -6.342 -9.646 1.00 58.38 74 ALA A C 1
ATOM 549 O O . ALA A 1 74 ? 23.110 -6.216 -10.720 1.00 58.38 74 ALA A O 1
ATOM 550 N N . PRO A 1 75 ? 25.022 -6.060 -9.540 1.00 51.41 75 PRO A N 1
ATOM 551 C CA . PRO A 1 75 ? 25.845 -5.768 -10.700 1.00 51.41 75 PRO A CA 1
ATOM 552 C C . PRO A 1 75 ? 25.927 -7.039 -11.540 1.00 51.41 75 PRO A C 1
ATOM 554 O O . PRO A 1 75 ? 26.220 -8.120 -11.025 1.00 51.41 75 PRO A O 1
ATOM 557 N N . ALA A 1 76 ? 25.638 -6.908 -12.829 1.00 48.97 76 ALA A N 1
ATOM 558 C CA . ALA A 1 76 ? 25.549 -8.030 -13.745 1.00 48.97 76 ALA A CA 1
ATOM 559 C C . ALA A 1 76 ? 26.834 -8.894 -13.717 1.00 48.97 76 ALA A C 1
ATOM 561 O O . ALA A 1 76 ? 27.917 -8.358 -13.975 1.00 48.97 76 ALA A O 1
ATOM 562 N N . PRO A 1 77 ? 26.751 -10.214 -13.450 1.00 51.06 77 PRO A N 1
ATOM 563 C CA . PRO A 1 77 ? 27.920 -11.082 -13.499 1.00 51.06 77 PRO A CA 1
ATOM 564 C C . PRO A 1 77 ? 28.493 -11.156 -14.930 1.00 51.06 77 PRO A C 1
ATOM 566 O O . PRO A 1 77 ? 27.766 -10.930 -15.912 1.00 51.06 77 PRO A O 1
ATOM 569 N N . PRO A 1 78 ? 29.805 -11.436 -15.069 1.00 45.56 78 PRO A N 1
ATOM 570 C CA . PRO A 1 78 ? 30.437 -11.662 -16.365 1.00 45.56 78 PRO A CA 1
ATOM 571 C C . PRO A 1 78 ? 29.823 -12.889 -17.069 1.00 45.56 78 PRO A C 1
ATOM 573 O O . PRO A 1 78 ? 29.354 -13.808 -16.394 1.00 45.56 78 PRO A O 1
ATOM 576 N N . PRO A 1 79 ? 29.855 -12.941 -18.415 1.00 50.69 79 PRO A N 1
ATOM 577 C CA . PRO A 1 79 ? 29.079 -13.877 -19.246 1.00 50.69 79 PRO A CA 1
ATOM 578 C C . PRO A 1 79 ? 29.460 -15.370 -19.132 1.00 50.69 79 PRO A C 1
ATOM 580 O O . PRO A 1 79 ? 28.992 -16.175 -19.927 1.00 50.69 79 PRO A O 1
ATOM 583 N N . ALA A 1 80 ? 30.295 -15.765 -18.166 1.00 44.66 80 ALA A N 1
ATOM 584 C CA . ALA A 1 80 ? 30.814 -17.130 -18.031 1.00 44.66 80 ALA A CA 1
ATOM 585 C C . ALA A 1 80 ? 30.330 -17.890 -16.777 1.00 44.66 80 ALA A C 1
ATOM 587 O O . ALA A 1 80 ? 30.672 -19.059 -16.614 1.00 44.66 80 ALA A O 1
ATOM 588 N N . ALA A 1 81 ? 29.536 -17.278 -15.892 1.00 43.41 81 ALA A N 1
ATOM 589 C CA . ALA A 1 81 ? 28.965 -17.965 -14.729 1.00 43.41 81 ALA A CA 1
ATOM 590 C C . ALA A 1 81 ? 27.467 -18.214 -14.961 1.00 43.41 81 ALA A C 1
ATOM 592 O O . ALA A 1 81 ? 26.677 -17.276 -15.018 1.00 43.41 81 ALA A O 1
ATOM 593 N N . GLY A 1 82 ? 27.114 -19.485 -15.159 1.00 41.62 82 GLY A N 1
ATOM 594 C CA . GLY A 1 82 ? 25.842 -19.939 -15.716 1.00 41.62 82 GLY A CA 1
ATOM 595 C C . GLY A 1 82 ? 24.570 -19.480 -14.999 1.00 41.62 82 GLY A C 1
ATOM 596 O O . GLY A 1 82 ? 24.559 -19.160 -13.810 1.00 41.62 82 GLY A O 1
ATOM 597 N N . GLY A 1 83 ? 23.467 -19.528 -15.752 1.00 47.59 83 GLY A N 1
ATOM 598 C CA . GLY A 1 83 ? 22.103 -19.133 -15.379 1.00 47.59 83 GLY A CA 1
ATOM 599 C C . GLY A 1 83 ? 21.435 -19.923 -14.243 1.00 47.59 83 GLY A C 1
ATOM 600 O O . GLY A 1 83 ? 20.213 -19.967 -14.174 1.00 47.59 83 GLY A O 1
ATOM 601 N N . ALA A 1 84 ? 22.201 -20.525 -13.332 1.00 45.88 84 ALA A N 1
ATOM 602 C CA . ALA A 1 84 ? 21.685 -21.249 -12.172 1.00 45.88 84 ALA A CA 1
ATOM 603 C C . ALA A 1 84 ? 21.443 -20.343 -10.944 1.00 45.88 84 ALA A C 1
ATOM 605 O O . ALA A 1 84 ? 20.599 -20.649 -10.104 1.00 45.88 84 ALA A O 1
ATOM 606 N N . SER A 1 85 ? 22.139 -19.205 -10.832 1.00 51.25 85 SER A N 1
ATOM 607 C CA . SER A 1 85 ? 22.050 -18.317 -9.658 1.00 51.25 85 SER A CA 1
ATOM 608 C C . SER A 1 85 ? 20.782 -17.450 -9.625 1.00 51.25 85 SER A C 1
ATOM 610 O O . SER A 1 85 ? 20.290 -17.134 -8.542 1.00 51.25 85 SER A O 1
ATOM 612 N N . GLY A 1 86 ? 20.215 -17.109 -10.788 1.00 53.53 86 GLY A N 1
ATOM 613 C CA . GLY A 1 86 ? 18.959 -16.354 -10.893 1.00 53.53 86 GLY A CA 1
ATOM 614 C C . GLY A 1 86 ? 17.714 -17.202 -10.611 1.00 53.53 86 GLY A C 1
ATOM 615 O O . GLY A 1 86 ? 16.813 -16.749 -9.910 1.00 53.53 86 GLY A O 1
ATOM 616 N N . ALA A 1 87 ? 17.693 -18.452 -11.084 1.00 53.22 87 ALA A N 1
ATOM 617 C CA . ALA A 1 87 ? 16.573 -19.373 -10.876 1.00 53.22 87 ALA A CA 1
ATOM 618 C C . ALA A 1 87 ? 16.424 -19.785 -9.400 1.00 53.22 87 ALA A C 1
ATOM 620 O O . ALA A 1 87 ? 15.317 -19.775 -8.869 1.00 53.22 87 ALA A O 1
ATOM 621 N N . GLY A 1 88 ? 17.537 -20.060 -8.704 1.00 58.09 88 GLY A N 1
ATOM 622 C CA . GLY A 1 88 ? 17.513 -20.360 -7.268 1.00 58.09 88 GLY A CA 1
ATOM 623 C C . GLY A 1 88 ? 17.079 -19.165 -6.410 1.00 58.09 88 GLY A C 1
ATOM 624 O O . GLY A 1 88 ? 16.313 -19.326 -5.467 1.00 58.09 88 GLY A O 1
ATOM 625 N N . ALA A 1 89 ? 17.505 -17.944 -6.755 1.00 63.12 89 ALA A N 1
ATOM 626 C CA . ALA A 1 89 ? 17.053 -16.733 -6.066 1.00 63.12 89 ALA A CA 1
ATOM 627 C C . ALA A 1 89 ? 15.565 -16.432 -6.322 1.00 63.12 89 ALA A C 1
ATOM 629 O O . ALA A 1 89 ? 14.871 -15.974 -5.414 1.00 63.12 89 ALA A O 1
ATOM 630 N N . ALA A 1 90 ? 15.068 -16.717 -7.530 1.00 64.75 90 ALA A N 1
ATOM 631 C CA . ALA A 1 90 ? 13.657 -16.574 -7.864 1.00 64.75 90 ALA A CA 1
ATOM 632 C C . ALA A 1 90 ? 12.783 -17.559 -7.073 1.00 64.75 90 ALA A C 1
ATOM 634 O O . ALA A 1 90 ? 11.837 -17.099 -6.437 1.00 64.75 90 ALA A O 1
ATOM 635 N N . ALA A 1 91 ? 13.160 -18.843 -7.035 1.00 70.00 91 ALA A N 1
ATOM 636 C CA . ALA A 1 91 ? 12.464 -19.887 -6.280 1.00 70.00 91 ALA A CA 1
ATOM 637 C C . ALA A 1 91 ? 12.446 -19.601 -4.768 1.00 70.00 91 ALA A C 1
ATOM 639 O O . ALA A 1 91 ? 11.392 -19.655 -4.144 1.00 70.00 91 ALA A O 1
ATOM 640 N N . ASN A 1 92 ? 13.582 -19.180 -4.198 1.00 79.62 92 ASN A N 1
ATOM 641 C CA . ASN A 1 92 ? 13.658 -18.786 -2.787 1.00 79.62 92 ASN A CA 1
ATOM 642 C C . ASN A 1 92 ? 12.762 -17.576 -2.468 1.00 79.62 92 ASN A C 1
ATOM 644 O O . ASN A 1 92 ? 12.255 -17.457 -1.358 1.00 79.62 92 ASN A O 1
ATOM 648 N N . GLY A 1 93 ? 12.593 -16.651 -3.421 1.00 83.31 93 GLY A N 1
ATOM 649 C CA . GLY A 1 93 ? 11.696 -15.507 -3.268 1.00 83.31 93 GLY A CA 1
ATOM 650 C C . GLY A 1 93 ? 10.222 -15.909 -3.316 1.00 83.31 93 GLY A C 1
ATOM 651 O O . GLY A 1 93 ? 9.452 -15.447 -2.484 1.00 83.31 93 GLY A O 1
ATOM 652 N N . GLU A 1 94 ? 9.841 -16.784 -4.249 1.00 85.44 94 GLU A N 1
ATOM 653 C CA . GLU A 1 94 ? 8.471 -17.313 -4.361 1.00 85.44 94 GLU A CA 1
ATOM 654 C C . GLU A 1 94 ? 8.072 -18.151 -3.138 1.00 85.44 94 GLU A C 1
ATOM 656 O O . GLU A 1 94 ? 6.965 -17.998 -2.627 1.00 85.44 94 GLU A O 1
ATOM 661 N N . GLU A 1 95 ? 8.986 -18.966 -2.607 1.00 89.44 95 GLU A N 1
ATOM 662 C CA . GLU A 1 95 ? 8.778 -19.710 -1.359 1.00 89.44 95 GLU A CA 1
ATOM 663 C C . GLU A 1 95 ? 8.549 -18.766 -0.167 1.00 89.44 95 GLU A C 1
ATOM 665 O O . GLU A 1 95 ? 7.645 -18.978 0.644 1.00 89.44 95 GLU A O 1
ATOM 670 N N . LEU A 1 96 ? 9.322 -17.676 -0.083 1.00 88.62 96 LEU A N 1
ATOM 671 C CA . LEU A 1 96 ? 9.146 -16.660 0.955 1.00 88.62 96 LEU A CA 1
ATOM 672 C C . LEU A 1 96 ? 7.815 -15.910 0.807 1.00 88.62 96 LEU A C 1
ATOM 674 O O . LEU A 1 96 ? 7.158 -15.631 1.807 1.00 88.62 96 LEU A O 1
ATOM 678 N N . GLU A 1 97 ? 7.422 -15.585 -0.428 1.00 90.25 97 GLU A N 1
ATOM 679 C CA . GLU A 1 97 ? 6.138 -14.952 -0.739 1.00 90.25 97 GLU A CA 1
ATOM 680 C C . GLU A 1 97 ? 4.964 -15.843 -0.310 1.00 90.25 97 GLU A C 1
ATOM 682 O O . GLU A 1 97 ? 4.062 -15.341 0.362 1.00 90.25 97 GLU A O 1
ATOM 687 N N . ALA A 1 98 ? 5.000 -17.139 -0.640 1.00 91.06 98 ALA A N 1
ATOM 688 C CA . ALA A 1 98 ? 3.968 -18.108 -0.268 1.00 91.06 98 ALA A CA 1
ATOM 689 C C . ALA A 1 98 ? 3.884 -18.305 1.251 1.00 91.06 98 ALA A C 1
ATOM 691 O O . ALA A 1 98 ? 2.798 -18.347 1.826 1.00 91.06 98 ALA A O 1
ATOM 692 N N . ASN A 1 99 ? 5.030 -18.366 1.929 1.00 92.81 99 ASN A N 1
ATOM 693 C CA . ASN A 1 99 ? 5.043 -18.538 3.373 1.00 92.81 99 ASN A CA 1
ATOM 694 C C . ASN A 1 99 ? 4.539 -17.293 4.133 1.00 92.81 99 ASN A C 1
ATOM 696 O O . ASN A 1 99 ? 3.892 -17.428 5.170 1.00 92.81 99 ASN A O 1
ATOM 700 N N . ILE A 1 100 ? 4.774 -16.078 3.618 1.00 93.19 100 ILE A N 1
ATOM 701 C CA . ILE A 1 100 ? 4.172 -14.862 4.191 1.00 93.19 100 ILE A CA 1
ATOM 702 C C . ILE A 1 100 ? 2.648 -14.865 4.000 1.00 93.19 100 ILE A C 1
ATOM 704 O O . ILE A 1 100 ? 1.933 -14.479 4.923 1.00 93.19 100 ILE A O 1
ATOM 708 N N . GLU A 1 101 ? 2.139 -15.315 2.847 1.00 93.81 101 GLU A N 1
ATOM 709 C CA . GLU A 1 101 ? 0.690 -15.461 2.624 1.00 93.81 101 GLU A CA 1
ATOM 710 C C . GLU A 1 101 ? 0.065 -16.446 3.622 1.00 93.81 101 GLU A C 1
ATOM 712 O O . GLU A 1 101 ? -0.949 -16.123 4.243 1.00 93.81 101 GLU A O 1
ATOM 717 N N . GLU A 1 102 ? 0.711 -17.591 3.855 1.00 95.00 102 GLU A N 1
ATOM 718 C CA . GLU A 1 102 ? 0.280 -18.578 4.853 1.00 95.00 102 GLU A CA 1
ATOM 719 C C . GLU A 1 102 ? 0.250 -17.986 6.274 1.00 95.00 102 GLU A C 1
ATOM 721 O O . GLU A 1 102 ? -0.720 -18.172 7.015 1.00 95.00 102 GLU A O 1
ATOM 726 N N . LEU A 1 103 ? 1.283 -17.230 6.664 1.00 92.88 103 LEU A N 1
ATOM 727 C CA . LEU A 1 103 ? 1.340 -16.587 7.980 1.00 92.88 103 LEU A CA 1
ATOM 728 C C . LEU A 1 103 ? 0.294 -15.480 8.143 1.00 92.88 103 LEU A C 1
ATOM 730 O O . LEU A 1 103 ? -0.291 -15.361 9.220 1.00 92.88 103 LEU A O 1
ATOM 734 N N . LEU A 1 104 ? 0.027 -14.692 7.098 1.00 93.62 104 LEU A N 1
ATOM 735 C CA . LEU A 1 104 ? -1.041 -13.688 7.103 1.00 93.62 104 LEU A CA 1
ATOM 736 C C . LEU A 1 104 ? -2.418 -14.343 7.243 1.00 93.62 104 LEU A C 1
ATOM 738 O O . LEU A 1 104 ? -3.254 -13.865 8.013 1.00 93.62 104 LEU A O 1
ATOM 742 N N . GLU A 1 105 ? -2.647 -15.463 6.557 1.00 94.75 105 GLU A N 1
ATOM 743 C CA . GLU A 1 105 ? -3.881 -16.229 6.704 1.00 94.75 105 GLU A CA 1
ATOM 744 C C . GLU A 1 105 ? -4.010 -16.809 8.121 1.00 94.75 105 GLU A C 1
ATOM 746 O O . GLU A 1 105 ? -5.070 -16.712 8.746 1.00 94.75 105 GLU A O 1
ATOM 751 N N . LYS A 1 106 ? -2.918 -17.340 8.683 1.00 93.56 106 LYS A N 1
ATOM 752 C CA . LYS A 1 106 ? -2.879 -17.819 10.070 1.00 93.56 106 LYS A CA 1
ATOM 753 C C . LYS A 1 106 ? -3.153 -16.692 11.076 1.00 93.56 106 LYS A C 1
ATOM 755 O O . LYS A 1 106 ? -3.908 -16.894 12.031 1.00 93.56 106 LYS A O 1
ATOM 760 N N . LEU A 1 107 ? -2.604 -15.496 10.855 1.00 91.81 107 LEU A N 1
ATOM 761 C CA . LEU A 1 107 ? -2.884 -14.315 11.675 1.00 91.81 107 LEU A CA 1
ATOM 762 C C . LEU A 1 107 ? -4.366 -13.924 11.591 1.00 91.81 107 LEU A C 1
ATOM 764 O O . LEU A 1 107 ? -4.989 -13.680 12.619 1.00 91.81 107 LEU A O 1
ATOM 768 N N . SER A 1 108 ? -4.965 -13.941 10.396 1.00 93.12 108 SER A N 1
ATOM 769 C CA . SER A 1 108 ? -6.404 -13.685 10.231 1.00 93.12 108 SER A CA 1
ATOM 770 C C . SER A 1 108 ? -7.243 -14.674 11.028 1.00 93.12 108 SER A C 1
ATOM 772 O O . SER A 1 108 ? -8.079 -14.266 11.828 1.00 93.12 108 SER A O 1
ATOM 774 N N . ARG A 1 109 ? -6.966 -15.974 10.887 1.00 92.88 109 ARG A N 1
ATOM 775 C CA . ARG A 1 109 ? -7.699 -17.029 11.601 1.00 92.88 109 ARG A CA 1
ATOM 776 C C . ARG A 1 109 ? -7.586 -16.887 13.121 1.00 92.88 109 ARG A C 1
ATOM 778 O O . ARG A 1 109 ? -8.569 -17.097 13.827 1.00 92.88 109 ARG A O 1
ATOM 785 N N . THR A 1 110 ? -6.412 -16.520 13.637 1.00 91.19 110 THR A N 1
ATOM 786 C CA . THR A 1 110 ? -6.208 -16.320 15.084 1.00 91.19 110 THR A CA 1
ATOM 787 C C . THR A 1 110 ? -6.887 -15.047 15.596 1.00 91.19 110 THR A C 1
ATOM 789 O O . THR A 1 110 ? -7.477 -15.074 16.676 1.00 91.19 110 THR A O 1
ATOM 792 N N . VAL A 1 111 ? -6.903 -13.959 14.817 1.00 92.12 111 VAL A N 1
ATOM 793 C CA . VAL A 1 111 ? -7.674 -12.738 15.121 1.00 92.12 111 VAL A CA 1
ATOM 794 C C . VAL A 1 111 ? -9.188 -12.998 15.073 1.00 92.12 111 VAL A C 1
ATOM 796 O O . VAL A 1 111 ? -9.926 -12.495 15.921 1.00 92.12 111 VAL A O 1
ATOM 799 N N . ASP A 1 112 ? -9.669 -13.833 14.154 1.00 91.12 112 ASP A N 1
ATOM 800 C CA . ASP A 1 112 ? -11.080 -14.232 14.092 1.00 91.12 112 ASP A CA 1
ATOM 801 C C . ASP A 1 112 ? -11.469 -15.143 15.264 1.00 91.12 112 ASP A C 1
ATOM 803 O O . ASP A 1 112 ? -12.513 -14.940 15.888 1.00 91.12 112 ASP A O 1
ATOM 807 N N . ALA A 1 113 ? -10.599 -16.082 15.651 1.00 88.50 113 ALA A N 1
ATOM 808 C CA . ALA A 1 113 ? -10.775 -16.882 16.865 1.00 88.50 113 ALA A CA 1
ATOM 809 C C . ALA A 1 113 ? -10.797 -16.003 18.129 1.00 88.50 113 ALA A C 1
ATOM 811 O O . ALA A 1 113 ? -11.591 -16.234 19.044 1.00 88.50 113 ALA A O 1
ATOM 812 N N . MET A 1 114 ? -9.976 -14.949 18.153 1.00 87.06 114 MET A N 1
ATOM 813 C CA . MET A 1 114 ? -9.958 -13.938 19.207 1.00 87.06 114 MET A CA 1
ATOM 814 C C . MET A 1 114 ? -11.306 -13.190 19.256 1.00 87.06 114 MET A C 1
ATOM 816 O O . MET A 1 114 ? -11.904 -13.055 20.324 1.00 87.06 114 MET A O 1
ATOM 820 N N . SER A 1 115 ? -11.857 -12.797 18.105 1.00 88.69 115 SER A N 1
ATOM 821 C CA . SER A 1 115 ? -13.207 -12.218 18.015 1.00 88.69 115 SER A CA 1
ATOM 822 C C . SER A 1 115 ? -14.277 -13.163 18.570 1.00 88.69 115 SER A C 1
ATOM 824 O O . SER A 1 115 ? -15.047 -12.766 19.442 1.00 88.69 115 SER A O 1
ATOM 826 N N . GLY A 1 116 ? -14.274 -14.432 18.146 1.00 86.19 116 GLY A N 1
ATOM 827 C CA . GLY A 1 116 ? -15.234 -15.433 18.620 1.00 86.19 116 GLY A CA 1
ATOM 828 C C . GLY A 1 116 ? -15.148 -15.675 20.131 1.00 86.19 116 GLY A C 1
ATOM 829 O O . GLY A 1 116 ? -16.166 -15.879 20.796 1.00 86.19 116 GLY A O 1
ATOM 830 N N . HIS A 1 117 ? -13.948 -15.577 20.706 1.00 85.38 117 HIS A N 1
ATOM 831 C CA . HIS A 1 117 ? -13.761 -15.671 22.148 1.00 85.38 117 HIS A CA 1
ATOM 832 C C . HIS A 1 117 ? -14.398 -14.484 22.894 1.00 85.38 117 HIS A C 1
ATOM 834 O O . HIS A 1 117 ? -15.079 -14.694 23.900 1.00 85.38 117 HIS A O 1
ATOM 840 N N . ILE A 1 118 ? -14.252 -13.253 22.386 1.00 86.25 118 ILE A N 1
ATOM 841 C CA . ILE A 1 118 ? -14.934 -12.069 22.943 1.00 86.25 118 ILE A CA 1
ATOM 842 C C . ILE A 1 118 ? -16.454 -12.202 22.822 1.00 86.25 118 ILE A C 1
ATOM 844 O O . ILE A 1 118 ? -17.164 -11.896 23.782 1.00 86.25 118 ILE A O 1
ATOM 848 N N . ASP A 1 119 ? -16.959 -12.686 21.688 1.00 85.75 119 ASP A N 1
ATOM 849 C CA . ASP A 1 119 ? -18.397 -12.864 21.468 1.00 85.75 119 ASP A CA 1
ATOM 850 C C . ASP A 1 119 ? -18.979 -13.902 22.435 1.00 85.75 119 ASP A C 1
ATOM 852 O O . ASP A 1 119 ? -19.984 -13.639 23.099 1.00 85.75 119 ASP A O 1
ATOM 856 N N . SER A 1 120 ? -18.300 -15.041 22.609 1.00 84.44 120 SER A N 1
ATOM 857 C CA . SER A 1 120 ? -18.698 -16.068 23.581 1.00 84.44 120 SER A CA 1
ATOM 858 C C . SER A 1 120 ? -18.689 -15.538 25.021 1.00 84.44 120 SER A C 1
ATOM 860 O O . SER A 1 120 ? -19.630 -15.771 25.778 1.00 84.44 120 SER A O 1
ATOM 862 N N . GLN A 1 121 ? -17.679 -14.746 25.397 1.00 81.31 121 GLN A N 1
ATOM 863 C CA . GLN A 1 121 ? -17.581 -14.142 26.725 1.00 81.31 121 GLN A CA 1
ATOM 864 C C . GLN A 1 121 ? -18.648 -13.062 26.955 1.00 81.31 121 GLN A C 1
ATOM 866 O O . GLN A 1 121 ? -19.136 -12.899 28.074 1.00 81.31 121 GLN A O 1
ATOM 871 N N . THR A 1 122 ? -19.033 -12.343 25.902 1.00 82.50 122 THR A N 1
ATOM 872 C CA . THR A 1 122 ? -20.114 -11.350 25.939 1.00 82.50 122 THR A CA 1
ATOM 873 C C . THR A 1 122 ? -21.468 -12.029 26.127 1.00 82.50 122 THR A C 1
ATOM 875 O O . THR A 1 122 ? -22.291 -11.538 26.896 1.00 82.50 122 THR A O 1
ATOM 878 N N . GLN A 1 123 ? -21.685 -13.187 25.496 1.00 78.94 123 GLN A N 1
ATOM 879 C CA . GLN A 1 123 ? -22.897 -13.989 25.685 1.00 78.94 123 GLN A CA 1
ATOM 880 C C . GLN A 1 123 ? -22.997 -14.582 27.098 1.00 78.94 123 GLN A C 1
ATOM 882 O O . GLN A 1 123 ? -24.094 -14.639 27.647 1.00 78.94 123 GLN A O 1
ATOM 887 N N . THR A 1 124 ? -21.879 -14.992 27.709 1.00 77.50 124 THR A N 1
ATOM 888 C CA . THR A 1 124 ? -21.894 -15.587 29.059 1.00 77.50 124 THR A CA 1
ATOM 889 C C . THR A 1 124 ? -21.953 -14.562 30.192 1.00 77.50 124 THR A C 1
ATOM 891 O O . THR A 1 124 ? -22.641 -14.803 31.180 1.00 77.50 124 THR A O 1
ATOM 894 N N . ASN A 1 125 ? -21.271 -13.417 30.067 1.00 74.31 125 ASN A N 1
ATOM 895 C CA . ASN A 1 125 ? -21.195 -12.397 31.125 1.00 74.31 125 ASN A CA 1
ATOM 896 C C . ASN A 1 125 ? -22.079 -11.160 30.878 1.00 74.31 125 ASN A C 1
ATOM 898 O O . ASN A 1 125 ? -22.094 -10.246 31.701 1.00 74.31 125 ASN A O 1
ATOM 902 N N . GLY A 1 126 ? -22.790 -11.084 29.747 1.00 69.56 126 GLY A N 1
ATOM 903 C CA . GLY A 1 126 ? -23.687 -9.973 29.396 1.00 69.56 126 GLY A CA 1
ATOM 904 C C . GLY A 1 126 ? -22.992 -8.644 29.061 1.00 69.56 126 GLY A C 1
ATOM 905 O O . GLY A 1 126 ? -23.661 -7.683 28.684 1.00 69.56 126 GLY A O 1
ATOM 906 N N . GLN A 1 127 ? -21.663 -8.565 29.183 1.00 71.62 127 GLN A N 1
ATOM 907 C CA . GLN A 1 127 ? -20.858 -7.392 28.845 1.00 71.62 127 GLN A CA 1
ATOM 908 C C . GLN A 1 127 ? -19.548 -7.809 28.178 1.00 71.62 127 GLN A C 1
ATOM 910 O O . GLN A 1 127 ? -18.841 -8.692 28.665 1.00 71.62 127 GLN A O 1
ATOM 915 N N . SER A 1 128 ? -19.195 -7.130 27.084 1.00 70.56 128 SER A N 1
ATOM 916 C CA . SER A 1 128 ? -17.908 -7.333 26.423 1.00 70.56 128 SER A CA 1
ATOM 917 C C . SER A 1 128 ? -16.809 -6.556 27.165 1.00 70.56 128 SER A C 1
ATOM 919 O O . SER A 1 128 ? -16.965 -5.344 27.364 1.00 70.56 128 SER A O 1
ATOM 921 N N . PRO A 1 129 ? -15.679 -7.173 27.542 1.00 77.50 129 PRO A N 1
ATOM 922 C CA . PRO A 1 129 ? -14.574 -6.445 28.157 1.00 77.50 129 PRO A CA 1
ATOM 923 C C . PRO A 1 129 ? -13.976 -5.422 27.173 1.00 77.50 129 PRO A C 1
ATOM 925 O O . PRO A 1 129 ? -13.410 -5.776 26.135 1.00 77.50 129 PRO A O 1
ATOM 928 N N . LEU A 1 130 ? -14.091 -4.131 27.510 1.00 82.44 130 LEU A N 1
ATOM 929 C CA . LEU A 1 130 ? -13.640 -2.990 26.691 1.00 82.44 130 LEU A CA 1
ATOM 930 C C . LEU A 1 130 ? -12.157 -3.089 26.290 1.00 82.44 130 LEU A C 1
ATOM 932 O O . LEU A 1 130 ? -11.789 -2.786 25.158 1.00 82.44 130 LEU A O 1
ATOM 936 N N . SER A 1 131 ? -11.303 -3.558 27.203 1.00 83.75 131 SER A N 1
ATOM 937 C CA . SER A 1 131 ? -9.863 -3.721 26.967 1.00 83.75 131 SER A CA 1
ATOM 938 C C . SER A 1 131 ? -9.537 -4.824 25.956 1.00 83.75 131 SER A C 1
ATOM 940 O O . SER A 1 131 ? -8.582 -4.688 25.192 1.00 83.75 131 SER A O 1
ATOM 942 N N . MET A 1 132 ? -10.326 -5.902 25.918 1.00 84.00 132 MET A N 1
ATOM 943 C CA . MET A 1 132 ? -10.156 -6.973 24.934 1.00 84.00 132 MET A CA 1
ATOM 944 C C . MET A 1 132 ? -10.617 -6.525 23.548 1.00 84.00 132 MET A C 1
ATOM 946 O O . MET A 1 132 ? -9.908 -6.773 22.581 1.00 84.00 132 MET A O 1
ATOM 950 N N . ASN A 1 133 ? -11.734 -5.797 23.460 1.00 86.12 133 ASN A N 1
ATOM 951 C CA . ASN A 1 133 ? -12.210 -5.219 22.200 1.00 86.12 133 ASN A CA 1
ATOM 952 C C . ASN A 1 133 ? -11.209 -4.229 21.603 1.00 86.12 133 ASN A C 1
ATOM 954 O O . ASN A 1 133 ? -10.910 -4.292 20.415 1.00 86.12 133 ASN A O 1
ATOM 958 N N . HIS A 1 134 ? -10.650 -3.340 22.428 1.00 89.44 134 HIS A N 1
ATOM 959 C CA . HIS A 1 134 ? -9.634 -2.399 21.963 1.00 89.44 134 HIS A CA 1
ATOM 960 C C . HIS A 1 134 ? -8.380 -3.119 21.447 1.00 89.44 134 HIS A C 1
ATOM 962 O O . HIS A 1 134 ? -7.837 -2.759 20.406 1.00 89.44 134 HIS A O 1
ATOM 968 N N . LEU A 1 135 ? -7.939 -4.167 22.147 1.00 89.56 135 LEU A N 1
ATOM 969 C CA . LEU A 1 135 ? -6.799 -4.964 21.709 1.00 89.56 135 LEU A CA 1
ATOM 970 C C . LEU A 1 135 ? -7.091 -5.746 20.419 1.00 89.56 135 LEU A C 1
ATOM 972 O O . LEU A 1 135 ? -6.234 -5.792 19.542 1.00 89.56 135 LEU A O 1
ATOM 976 N N . LEU A 1 136 ? -8.285 -6.329 20.285 1.00 89.00 136 LEU A N 1
ATOM 977 C CA . LEU A 1 136 ? -8.722 -6.998 19.058 1.00 89.00 136 LEU A CA 1
ATOM 978 C C . LEU A 1 136 ? -8.704 -6.024 17.877 1.00 89.00 136 LEU A C 1
ATOM 980 O O . LEU A 1 136 ? -8.174 -6.350 16.819 1.00 89.00 136 LEU A O 1
ATOM 984 N N . GLN A 1 137 ? -9.241 -4.817 18.074 1.00 90.44 137 GLN A N 1
ATOM 985 C CA . GLN A 1 137 ? -9.233 -3.775 17.052 1.00 90.44 137 GLN A CA 1
ATOM 986 C C . GLN A 1 137 ? -7.804 -3.433 16.628 1.00 90.44 137 GLN A C 1
ATOM 988 O O . GLN A 1 137 ? -7.508 -3.402 15.439 1.00 90.44 137 GLN A O 1
ATOM 993 N N . LYS A 1 138 ? -6.895 -3.291 17.596 1.00 92.56 138 LYS A N 1
ATOM 994 C CA . LYS A 1 138 ? -5.477 -3.063 17.317 1.00 92.56 138 LYS A CA 1
ATOM 995 C C . LYS A 1 138 ? -4.866 -4.184 16.466 1.00 92.56 138 LYS A C 1
ATOM 997 O O . LYS A 1 138 ? -4.140 -3.889 15.526 1.00 92.56 138 LYS A O 1
ATOM 1002 N N . HIS A 1 139 ? -5.143 -5.453 16.771 1.00 91.94 139 HIS A N 1
ATOM 1003 C CA . HIS A 1 139 ? -4.627 -6.568 15.968 1.00 91.94 139 HIS A CA 1
ATOM 1004 C C . HIS A 1 139 ? -5.236 -6.615 14.557 1.00 91.94 139 HIS A C 1
ATOM 1006 O O . HIS A 1 139 ? -4.541 -6.988 13.616 1.00 91.94 139 HIS A O 1
ATOM 1012 N N . ARG A 1 140 ? -6.491 -6.178 14.376 1.00 92.62 140 ARG A N 1
ATOM 1013 C CA . ARG A 1 140 ? -7.090 -6.001 13.040 1.00 92.62 140 ARG A CA 1
ATOM 1014 C C . ARG A 1 140 ? -6.391 -4.909 12.234 1.00 92.62 140 ARG A C 1
ATOM 1016 O O . ARG A 1 140 ? -6.111 -5.123 11.056 1.00 92.62 140 ARG A O 1
ATOM 1023 N N . ASP A 1 141 ? -6.081 -3.781 12.867 1.00 93.44 141 ASP A N 1
ATOM 1024 C CA . ASP A 1 141 ? -5.342 -2.688 12.227 1.00 93.44 141 ASP A CA 1
ATOM 1025 C C . ASP A 1 141 ? -3.927 -3.153 11.826 1.00 93.44 141 ASP A C 1
ATOM 1027 O O . ASP A 1 141 ? -3.518 -2.979 10.681 1.00 93.44 141 ASP A O 1
ATOM 1031 N N . ILE A 1 142 ? -3.224 -3.854 12.724 1.00 92.69 142 ILE A N 1
ATOM 1032 C CA . ILE A 1 142 ? -1.894 -4.431 12.459 1.00 92.69 142 ILE A CA 1
ATOM 1033 C C . ILE A 1 142 ? -1.932 -5.438 11.297 1.00 92.69 142 ILE A C 1
ATOM 1035 O O . ILE A 1 142 ? -1.084 -5.389 10.406 1.00 92.69 142 ILE A O 1
ATOM 1039 N N . LEU A 1 143 ? -2.923 -6.336 11.262 1.00 91.31 143 LEU A N 1
ATOM 1040 C CA . LEU A 1 143 ? -3.099 -7.288 10.160 1.00 91.31 143 LEU A CA 1
ATOM 1041 C C . LEU A 1 143 ? -3.288 -6.561 8.824 1.00 91.31 143 LEU A C 1
ATOM 1043 O O . LEU A 1 143 ? -2.697 -6.950 7.809 1.00 91.31 143 LEU A O 1
ATOM 1047 N N . HIS A 1 144 ? -4.102 -5.504 8.819 1.00 93.12 144 HIS A N 1
ATOM 1048 C CA . HIS A 1 144 ? -4.322 -4.686 7.632 1.00 93.12 144 HIS A CA 1
ATOM 1049 C C . HIS A 1 144 ? -3.019 -4.035 7.150 1.00 93.12 144 HIS A C 1
ATOM 1051 O O . HIS A 1 144 ? -2.704 -4.100 5.957 1.00 93.12 144 HIS A O 1
ATOM 1057 N N . ASP A 1 145 ? -2.236 -3.478 8.074 1.00 94.50 145 ASP A N 1
ATOM 1058 C CA . ASP A 1 145 ? -0.947 -2.861 7.777 1.00 94.50 145 ASP A CA 1
ATOM 1059 C C . ASP A 1 145 ? 0.060 -3.874 7.215 1.00 94.50 145 ASP A C 1
ATOM 1061 O O . ASP A 1 145 ? 0.636 -3.619 6.153 1.00 94.50 145 ASP A O 1
ATOM 1065 N N . TYR A 1 146 ? 0.210 -5.061 7.820 1.00 92.75 146 TYR A N 1
ATOM 1066 C CA . TYR A 1 146 ? 1.091 -6.106 7.278 1.00 92.75 146 TYR A CA 1
ATOM 1067 C C . TYR A 1 146 ? 0.647 -6.587 5.895 1.00 92.75 146 TYR A C 1
ATOM 1069 O O . TYR A 1 146 ? 1.481 -6.788 5.013 1.00 92.75 146 TYR A O 1
ATOM 1077 N N . THR A 1 147 ? -0.659 -6.726 5.660 1.00 92.38 147 THR A N 1
ATOM 1078 C CA . THR A 1 147 ? -1.188 -7.115 4.343 1.00 92.38 147 THR A CA 1
ATOM 1079 C C . THR A 1 147 ? -0.853 -6.066 3.281 1.00 92.38 147 THR A C 1
ATOM 1081 O O . THR A 1 147 ? -0.479 -6.394 2.151 1.00 92.38 147 THR A O 1
ATOM 1084 N N . LYS A 1 148 ? -0.968 -4.783 3.633 1.00 94.19 148 LYS A N 1
ATOM 1085 C CA . LYS A 1 148 ? -0.634 -3.661 2.751 1.00 94.19 148 LYS A CA 1
ATOM 1086 C C . LYS A 1 148 ? 0.869 -3.593 2.466 1.00 94.19 148 LYS A C 1
ATOM 1088 O O . LYS A 1 148 ? 1.262 -3.468 1.304 1.00 94.19 148 LYS A O 1
ATOM 1093 N N . GLU A 1 149 ? 1.696 -3.707 3.500 1.00 91.94 149 GLU A N 1
ATOM 1094 C CA . GLU A 1 149 ? 3.161 -3.761 3.410 1.00 91.94 149 GLU A CA 1
ATOM 1095 C C . GLU A 1 149 ? 3.635 -4.945 2.552 1.00 91.94 149 GLU A C 1
ATOM 1097 O O . GLU A 1 149 ? 4.490 -4.778 1.675 1.00 91.94 149 GLU A O 1
ATOM 1102 N N . TYR A 1 150 ? 3.032 -6.124 2.729 1.00 92.06 150 TYR A N 1
ATOM 1103 C CA . TYR A 1 150 ? 3.303 -7.305 1.911 1.00 92.06 150 TYR A CA 1
ATOM 1104 C C . TYR A 1 150 ? 2.990 -7.056 0.434 1.00 92.06 150 TYR A C 1
ATOM 1106 O O . TYR A 1 150 ? 3.856 -7.263 -0.415 1.00 92.06 150 TYR A O 1
ATOM 1114 N N . ARG A 1 151 ? 1.7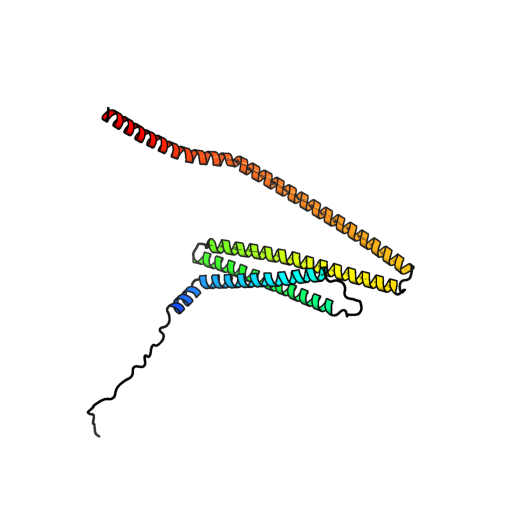98 -6.535 0.109 1.00 92.12 151 ARG A N 1
ATOM 1115 C CA . ARG A 1 151 ? 1.416 -6.220 -1.282 1.00 92.12 151 ARG A CA 1
ATOM 1116 C C . ARG A 1 151 ? 2.389 -5.244 -1.938 1.00 92.12 151 ARG A C 1
ATOM 1118 O O . ARG A 1 151 ? 2.812 -5.470 -3.070 1.00 92.12 151 ARG A O 1
ATOM 1125 N N . LYS A 1 152 ? 2.779 -4.192 -1.216 1.00 91.19 152 LYS A N 1
ATOM 1126 C CA . LYS A 1 152 ? 3.763 -3.209 -1.682 1.00 91.19 152 LYS A CA 1
ATOM 1127 C C . LYS A 1 152 ? 5.128 -3.856 -1.934 1.00 91.19 152 LYS A C 1
ATOM 1129 O O . LYS A 1 152 ? 5.733 -3.631 -2.980 1.00 91.19 152 LYS A O 1
ATOM 1134 N N . THR A 1 153 ? 5.604 -4.676 -0.998 1.00 87.94 153 THR A N 1
ATOM 1135 C CA . THR A 1 153 ? 6.898 -5.364 -1.117 1.00 87.94 153 THR A CA 1
ATOM 1136 C C . THR A 1 153 ? 6.888 -6.353 -2.278 1.00 87.94 153 THR A C 1
ATOM 1138 O O . THR A 1 153 ? 7.813 -6.351 -3.085 1.00 87.94 153 THR A O 1
ATOM 1141 N N . ARG A 1 154 ? 5.814 -7.132 -2.433 1.00 89.31 154 ARG A N 1
ATOM 1142 C CA . ARG A 1 154 ? 5.623 -8.068 -3.546 1.00 89.31 154 ARG A CA 1
ATOM 1143 C C . ARG A 1 154 ? 5.619 -7.361 -4.900 1.00 89.31 154 ARG A C 1
ATOM 1145 O O . ARG A 1 154 ? 6.298 -7.802 -5.823 1.00 89.31 154 ARG A O 1
ATOM 1152 N N . GLN A 1 155 ? 4.909 -6.238 -5.016 1.00 88.06 155 GLN A N 1
ATOM 1153 C CA . GLN A 1 155 ? 4.922 -5.429 -6.236 1.00 88.06 155 GLN A CA 1
ATOM 1154 C C . GLN A 1 155 ? 6.333 -4.921 -6.556 1.00 88.06 155 GLN A C 1
ATOM 1156 O O . GLN A 1 155 ? 6.749 -4.969 -7.710 1.00 88.06 155 GLN A O 1
ATOM 1161 N N . ASN A 1 156 ? 7.090 -4.493 -5.543 1.00 86.94 156 ASN A N 1
ATOM 1162 C CA . ASN A 1 156 ? 8.470 -4.049 -5.721 1.00 86.94 156 ASN A CA 1
ATOM 1163 C C . ASN A 1 156 ? 9.403 -5.189 -6.170 1.00 86.94 156 ASN A C 1
ATOM 1165 O O . ASN A 1 156 ? 10.193 -5.008 -7.092 1.00 86.94 156 ASN A O 1
ATOM 1169 N N . VAL A 1 157 ? 9.291 -6.380 -5.569 1.00 86.44 157 VAL A N 1
ATOM 1170 C CA . VAL A 1 157 ? 10.052 -7.569 -5.996 1.00 86.44 157 VAL A CA 1
ATOM 1171 C C . VAL A 1 157 ? 9.725 -7.919 -7.448 1.00 86.44 157 VAL A C 1
ATOM 1173 O O . VAL A 1 157 ? 10.635 -8.186 -8.233 1.00 86.44 157 VAL A O 1
ATOM 1176 N N . ARG A 1 158 ? 8.440 -7.894 -7.823 1.00 87.19 158 ARG A N 1
ATOM 1177 C CA . ARG A 1 158 ? 8.000 -8.167 -9.195 1.00 87.19 158 ARG A CA 1
ATOM 1178 C C . ARG A 1 158 ? 8.558 -7.142 -10.178 1.00 87.19 158 ARG A C 1
ATOM 1180 O O . ARG A 1 158 ? 9.197 -7.539 -11.140 1.00 87.19 158 ARG A O 1
ATOM 1187 N N . ALA A 1 159 ? 8.434 -5.851 -9.878 1.00 84.44 159 ALA A N 1
ATOM 1188 C CA . ALA A 1 159 ? 9.006 -4.789 -10.702 1.00 84.44 159 ALA A CA 1
ATOM 1189 C C . ALA A 1 159 ? 10.533 -4.931 -10.857 1.00 84.44 159 ALA A C 1
ATOM 1191 O O . ALA A 1 159 ? 11.068 -4.747 -11.949 1.00 84.44 159 ALA A O 1
ATOM 1192 N N . ALA A 1 160 ? 11.244 -5.314 -9.789 1.00 80.75 160 ALA A N 1
ATOM 1193 C CA . ALA A 1 160 ? 12.680 -5.574 -9.846 1.00 80.75 160 ALA A CA 1
ATOM 1194 C C . ALA A 1 160 ? 13.028 -6.811 -10.697 1.00 80.75 160 ALA A C 1
ATOM 1196 O O . ALA A 1 160 ? 14.028 -6.788 -11.415 1.00 80.75 160 ALA A O 1
ATOM 1197 N N . ARG A 1 161 ? 12.222 -7.883 -10.644 1.00 82.69 161 ARG A N 1
ATOM 1198 C CA . ARG A 1 161 ? 12.377 -9.055 -11.528 1.00 82.69 161 ARG A CA 1
ATOM 1199 C C . ARG A 1 161 ? 12.115 -8.693 -12.988 1.00 82.69 161 ARG A C 1
ATOM 1201 O O . ARG A 1 161 ? 12.949 -9.025 -13.824 1.00 82.69 161 ARG A O 1
ATOM 1208 N N . ASP A 1 162 ? 11.022 -7.994 -13.274 1.00 84.12 162 ASP A N 1
ATOM 1209 C CA . ASP A 1 162 ? 10.653 -7.584 -14.632 1.00 84.12 162 ASP A CA 1
ATOM 1210 C C . ASP A 1 162 ? 11.760 -6.702 -15.233 1.00 84.12 162 ASP A C 1
ATOM 1212 O O . ASP A 1 162 ? 12.229 -6.943 -16.344 1.00 84.12 162 ASP A O 1
ATOM 1216 N N . HIS A 1 163 ? 12.284 -5.747 -14.456 1.00 81.88 163 HIS A N 1
ATOM 1217 C CA . HIS A 1 163 ? 13.418 -4.924 -14.874 1.00 81.88 163 HIS A CA 1
ATOM 1218 C C . HIS A 1 163 ? 14.681 -5.755 -15.153 1.00 81.88 163 HIS A C 1
ATOM 1220 O O . HIS A 1 163 ? 15.345 -5.541 -16.167 1.00 81.88 163 HIS A O 1
ATOM 1226 N N . ALA A 1 164 ? 15.002 -6.737 -14.304 1.00 80.06 164 ALA A N 1
ATOM 1227 C CA . ALA A 1 164 ? 16.140 -7.625 -14.532 1.00 80.06 164 ALA A CA 1
ATOM 1228 C C . ALA A 1 164 ? 15.974 -8.471 -15.810 1.00 80.06 164 ALA A C 1
ATOM 1230 O O . ALA A 1 164 ? 16.926 -8.603 -16.576 1.00 80.06 164 ALA A O 1
ATOM 1231 N N . GLN A 1 165 ? 14.772 -8.994 -16.077 1.00 81.81 165 GLN A N 1
ATOM 1232 C CA . GLN A 1 165 ? 14.474 -9.758 -17.295 1.00 81.81 165 GLN A CA 1
ATOM 1233 C C . GLN A 1 165 ? 14.607 -8.902 -18.559 1.00 81.81 165 GLN A C 1
ATOM 1235 O O . GLN A 1 165 ? 15.219 -9.343 -19.534 1.00 81.81 165 GLN A O 1
ATOM 1240 N N . LEU A 1 166 ? 14.108 -7.662 -18.529 1.00 84.38 166 LEU A N 1
ATOM 1241 C CA . LEU A 1 166 ? 14.257 -6.714 -19.636 1.00 84.38 166 LEU A CA 1
ATOM 1242 C C . LEU A 1 166 ? 15.734 -6.396 -19.914 1.00 84.38 166 LEU A C 1
ATOM 1244 O O . LEU A 1 166 ? 16.157 -6.408 -21.069 1.00 84.38 166 LEU A O 1
ATOM 1248 N N . LEU A 1 167 ? 16.547 -6.168 -18.875 1.00 83.12 167 LEU A N 1
ATOM 1249 C CA . LEU A 1 167 ? 17.983 -5.911 -19.036 1.00 83.12 167 LEU A CA 1
ATOM 1250 C C . LEU A 1 167 ? 18.748 -7.125 -19.576 1.00 83.12 167 LEU A C 1
ATOM 1252 O O . LEU A 1 167 ? 19.660 -6.950 -20.387 1.00 83.12 167 LEU A O 1
ATOM 1256 N N . THR A 1 168 ? 18.383 -8.341 -19.162 1.00 79.19 168 THR A N 1
ATOM 1257 C CA . THR A 1 168 ? 18.948 -9.574 -19.728 1.00 79.19 168 THR A CA 1
ATOM 1258 C C . THR A 1 168 ? 18.610 -9.696 -21.212 1.00 79.19 168 THR A C 1
ATOM 1260 O O . THR A 1 168 ? 19.524 -9.867 -22.011 1.00 79.19 168 THR A O 1
ATOM 1263 N N . SER A 1 169 ? 17.345 -9.494 -21.597 1.00 79.62 169 SER A N 1
ATOM 1264 C CA . SER A 1 169 ? 16.924 -9.528 -23.005 1.00 79.62 169 SER A CA 1
ATOM 1265 C C . SER A 1 169 ? 17.670 -8.497 -23.858 1.00 79.62 169 SER A C 1
ATOM 1267 O O . SER A 1 169 ? 18.156 -8.821 -24.937 1.00 79.62 169 SER A O 1
ATOM 1269 N N . VAL A 1 170 ? 17.817 -7.259 -23.370 1.00 81.25 170 VAL A N 1
ATOM 1270 C CA . VAL A 1 170 ? 18.561 -6.209 -24.086 1.00 81.25 170 VAL A CA 1
ATOM 1271 C C . VAL A 1 170 ? 20.046 -6.557 -24.201 1.00 81.25 170 VAL A C 1
ATOM 1273 O O . VAL A 1 170 ? 20.664 -6.292 -25.231 1.00 81.25 170 VAL A O 1
ATOM 1276 N N . ARG A 1 171 ? 20.648 -7.156 -23.166 1.00 82.56 171 ARG A N 1
ATOM 1277 C CA . ARG A 1 171 ? 22.046 -7.605 -23.218 1.00 82.56 171 ARG A CA 1
ATOM 1278 C C . ARG A 1 171 ? 22.234 -8.721 -24.246 1.00 82.56 171 ARG A C 1
ATOM 1280 O O . ARG A 1 171 ? 23.229 -8.680 -24.973 1.00 82.56 171 ARG A O 1
ATOM 1287 N N . ASP A 1 172 ? 21.311 -9.675 -24.312 1.00 80.62 172 ASP A N 1
ATOM 1288 C CA . ASP A 1 172 ? 21.358 -10.772 -25.278 1.00 80.62 172 ASP A CA 1
ATOM 1289 C C . ASP A 1 172 ? 21.259 -10.229 -26.713 1.00 80.62 172 ASP A C 1
ATOM 1291 O O . ASP A 1 172 ? 22.103 -10.568 -27.546 1.00 80.62 172 ASP A O 1
ATOM 1295 N N . ASP A 1 173 ? 20.359 -9.274 -26.968 1.00 77.00 173 ASP A N 1
ATOM 1296 C CA . ASP A 1 173 ? 20.247 -8.558 -28.249 1.00 77.00 173 ASP A CA 1
ATOM 1297 C C . ASP A 1 173 ? 21.518 -7.768 -28.613 1.00 77.00 173 ASP A C 1
ATOM 1299 O O . ASP A 1 173 ? 21.988 -7.799 -29.751 1.00 77.00 173 ASP A O 1
ATOM 1303 N N . ILE A 1 174 ? 22.126 -7.063 -27.652 1.00 79.00 174 ILE A N 1
ATOM 1304 C CA . ILE A 1 174 ? 23.388 -6.339 -27.886 1.00 79.00 174 ILE A CA 1
ATOM 1305 C C . ILE A 1 174 ? 24.513 -7.325 -28.218 1.00 79.00 174 ILE A C 1
ATOM 1307 O O . ILE A 1 174 ? 25.360 -7.046 -29.072 1.00 79.00 174 ILE A O 1
ATOM 1311 N N . SER A 1 175 ? 24.546 -8.476 -27.545 1.00 79.00 175 SER A N 1
ATOM 1312 C CA . SER A 1 175 ? 25.555 -9.505 -27.787 1.00 79.00 175 SER A CA 1
ATOM 1313 C C . SER A 1 175 ? 25.389 -10.167 -29.159 1.00 79.00 175 SER A C 1
ATOM 1315 O O . SER A 1 175 ? 26.384 -10.358 -29.859 1.00 79.00 175 SER A O 1
ATOM 1317 N N . SER A 1 176 ? 24.154 -10.431 -29.594 1.00 76.19 176 SER A N 1
ATOM 1318 C CA . SER A 1 176 ? 23.856 -11.005 -30.911 1.00 76.19 176 SER A CA 1
ATOM 1319 C C . SER A 1 176 ? 24.161 -10.018 -32.041 1.00 76.19 176 SER A C 1
ATOM 1321 O O . SER A 1 176 ? 24.745 -10.402 -33.059 1.00 76.19 176 SER A O 1
ATOM 1323 N N . PHE A 1 177 ? 23.884 -8.728 -31.823 1.00 72.12 177 PHE A N 1
ATOM 1324 C CA . PHE A 1 177 ? 24.279 -7.648 -32.725 1.00 72.12 177 PHE A CA 1
ATOM 1325 C C . PHE A 1 177 ? 25.806 -7.535 -32.840 1.00 72.12 177 PHE A C 1
ATOM 1327 O O . PHE A 1 177 ? 26.352 -7.495 -33.943 1.00 72.12 177 PHE A O 1
ATOM 1334 N N . LYS A 1 178 ? 26.524 -7.552 -31.708 1.00 76.62 178 LYS A N 1
ATOM 1335 C CA . LYS A 1 178 ? 27.994 -7.467 -31.677 1.00 76.62 178 LYS A CA 1
ATOM 1336 C C . LYS A 1 178 ? 28.679 -8.686 -32.307 1.00 76.62 178 LYS A C 1
ATOM 1338 O O . LYS A 1 178 ? 29.769 -8.545 -32.855 1.00 76.62 178 LYS A O 1
ATOM 1343 N N . ASN A 1 179 ? 28.039 -9.853 -32.266 1.00 78.25 179 ASN A N 1
ATOM 1344 C CA . ASN A 1 179 ? 28.521 -11.074 -32.911 1.00 78.25 179 ASN A CA 1
ATOM 1345 C C . ASN A 1 179 ? 28.141 -11.176 -34.405 1.00 78.25 179 ASN A C 1
ATOM 1347 O O . ASN A 1 179 ? 28.425 -12.197 -35.028 1.00 78.25 179 ASN A O 1
ATOM 1351 N N . GLY A 1 180 ? 27.546 -10.130 -34.995 1.00 68.19 180 GLY A N 1
ATOM 1352 C CA . GLY A 1 180 ? 27.311 -10.028 -36.440 1.00 68.19 180 GLY A CA 1
ATOM 1353 C C . GLY A 1 180 ? 26.132 -10.849 -36.973 1.00 68.19 180 GLY A C 1
ATOM 1354 O O . GLY A 1 180 ? 26.059 -11.075 -38.177 1.00 68.19 180 GLY A O 1
ATOM 1355 N N . GLY A 1 181 ? 25.220 -11.306 -36.107 1.00 68.06 181 GLY A N 1
ATOM 1356 C CA . GLY A 1 181 ? 24.095 -12.168 -36.496 1.00 68.06 181 GLY A CA 1
ATOM 1357 C C . GLY A 1 181 ? 22.850 -11.445 -37.030 1.00 68.06 181 GLY A C 1
ATOM 1358 O O . GLY A 1 181 ? 21.968 -12.106 -37.566 1.00 68.06 181 GLY A O 1
ATOM 1359 N N . MET A 1 182 ? 22.755 -10.117 -36.892 1.00 70.94 182 MET A N 1
ATOM 1360 C CA . MET A 1 182 ? 21.551 -9.344 -37.236 1.00 70.94 182 MET A CA 1
ATOM 1361 C C . MET A 1 182 ? 21.705 -8.654 -38.602 1.00 70.94 182 MET A C 1
ATOM 1363 O O . MET A 1 182 ? 22.568 -7.791 -38.769 1.00 70.94 182 MET A O 1
ATOM 1367 N N . SER A 1 183 ? 20.853 -8.998 -39.573 1.00 80.06 183 SER A N 1
ATOM 1368 C CA . SER A 1 183 ? 20.789 -8.303 -40.867 1.00 80.06 183 SER A CA 1
ATOM 1369 C C . SER A 1 183 ? 20.213 -6.888 -40.704 1.00 80.06 183 SER A C 1
ATOM 1371 O O . SER A 1 183 ? 19.388 -6.642 -39.825 1.00 80.06 183 SER A O 1
ATOM 1373 N N . ALA A 1 184 ? 20.580 -5.943 -41.578 1.00 79.50 184 ALA A N 1
ATOM 1374 C CA . ALA A 1 184 ? 20.039 -4.574 -41.555 1.00 79.50 184 ALA A CA 1
ATOM 1375 C C . ALA A 1 184 ? 18.499 -4.535 -41.662 1.00 79.50 184 ALA A C 1
ATOM 1377 O O . ALA A 1 184 ? 17.858 -3.639 -41.118 1.00 79.50 184 ALA A O 1
ATOM 1378 N N . SER A 1 185 ? 17.903 -5.529 -42.330 1.00 82.81 185 SER A N 1
ATOM 1379 C CA . SER A 1 185 ? 16.448 -5.695 -42.397 1.00 82.81 185 SER A CA 1
ATOM 1380 C C . SER A 1 185 ? 15.842 -6.079 -41.042 1.00 82.81 185 SER A C 1
ATOM 1382 O O . SER A 1 185 ? 14.810 -5.533 -40.660 1.00 82.81 185 SER A O 1
ATOM 1384 N N . ASP A 1 186 ? 16.490 -6.976 -40.295 1.00 81.38 186 ASP A N 1
ATOM 1385 C CA . ASP A 1 186 ? 16.021 -7.414 -38.974 1.00 81.38 186 ASP A CA 1
ATOM 1386 C C . ASP A 1 186 ? 16.135 -6.285 -37.944 1.00 81.38 186 ASP A C 1
ATOM 1388 O O . ASP A 1 186 ? 15.262 -6.123 -37.093 1.00 81.38 186 ASP A O 1
ATOM 1392 N N . TYR A 1 187 ? 17.158 -5.433 -38.079 1.00 81.12 187 TYR A N 1
ATOM 1393 C CA . TYR A 1 187 ? 17.295 -4.216 -37.281 1.00 81.12 187 TYR A CA 1
ATOM 1394 C C . TYR A 1 187 ? 16.102 -3.265 -37.459 1.00 81.12 187 TYR A C 1
ATOM 1396 O O . TYR A 1 187 ? 15.531 -2.810 -36.471 1.00 81.12 187 TYR A O 1
ATOM 1404 N N . LEU A 1 188 ? 15.689 -2.987 -38.701 1.00 87.69 188 LEU A N 1
ATOM 1405 C CA . LEU A 1 188 ? 14.562 -2.084 -38.973 1.00 87.69 188 LEU A CA 1
ATOM 1406 C C . LEU A 1 188 ? 13.225 -2.648 -38.469 1.00 87.69 188 LEU A C 1
ATOM 1408 O O . LEU A 1 188 ? 12.371 -1.892 -38.006 1.00 87.69 188 LEU A O 1
ATOM 1412 N N . LEU A 1 189 ? 13.040 -3.970 -38.535 1.00 88.69 189 LEU A N 1
ATOM 1413 C CA . LEU A 1 189 ? 11.855 -4.635 -37.989 1.00 88.69 189 LEU A CA 1
ATOM 1414 C C . LEU A 1 189 ? 11.828 -4.585 -36.455 1.00 88.69 189 LEU A C 1
ATOM 1416 O O . LEU A 1 189 ? 10.778 -4.301 -35.876 1.00 88.69 189 LEU A O 1
ATOM 1420 N N . ASN A 1 190 ? 12.973 -4.796 -35.799 1.00 84.00 190 ASN A N 1
ATOM 1421 C CA . ASN A 1 190 ? 13.096 -4.651 -34.347 1.00 84.00 190 ASN A CA 1
ATOM 1422 C C . ASN A 1 190 ? 12.857 -3.192 -33.918 1.00 84.00 190 ASN A C 1
ATOM 1424 O O . ASN A 1 190 ? 12.090 -2.944 -32.992 1.00 84.00 190 ASN A O 1
ATOM 1428 N N . GLU A 1 191 ? 13.406 -2.216 -34.647 1.00 85.75 191 GLU A N 1
ATOM 1429 C CA . GLU A 1 191 ? 13.177 -0.792 -34.373 1.00 85.75 191 GLU A CA 1
ATOM 1430 C C . GLU A 1 191 ? 11.694 -0.420 -34.466 1.00 85.75 191 GLU A C 1
ATOM 1432 O O . GLU A 1 191 ? 11.164 0.266 -33.593 1.00 85.75 191 GLU A O 1
ATOM 1437 N N . ARG A 1 192 ? 10.977 -0.949 -35.464 1.00 90.94 192 ARG A N 1
ATOM 1438 C CA . ARG A 1 192 ? 9.523 -0.781 -35.536 1.00 90.94 192 ARG A CA 1
ATOM 1439 C C . ARG A 1 192 ? 8.818 -1.378 -34.314 1.00 90.94 192 ARG A C 1
ATOM 1441 O O . ARG A 1 192 ? 7.981 -0.705 -33.723 1.00 90.94 192 ARG A O 1
ATOM 1448 N N . SER A 1 193 ? 9.186 -2.591 -33.895 1.00 88.19 193 SER A N 1
ATOM 1449 C CA . SER A 1 193 ? 8.623 -3.214 -32.688 1.00 88.19 193 SER A CA 1
ATOM 1450 C C . SER A 1 193 ? 8.915 -2.406 -31.418 1.00 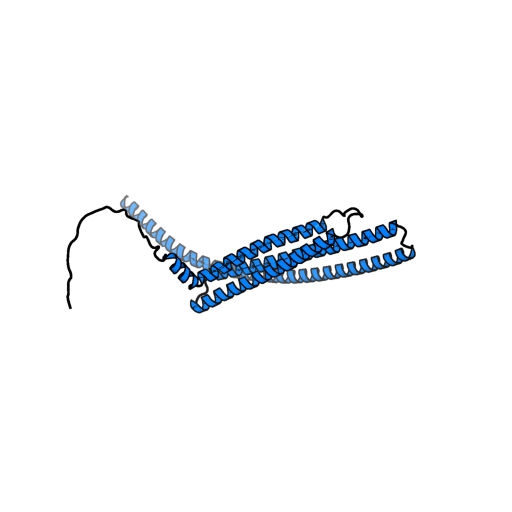88.19 193 SER A C 1
ATOM 1452 O O . SER A 1 193 ? 8.086 -2.370 -30.510 1.00 88.19 193 SER A O 1
ATOM 1454 N N . ARG A 1 194 ? 10.079 -1.750 -31.337 1.00 83.25 194 ARG A N 1
ATOM 1455 C CA . ARG A 1 194 ? 10.450 -0.856 -30.230 1.00 83.25 194 ARG A CA 1
ATOM 1456 C C . ARG A 1 194 ? 9.614 0.417 -30.221 1.00 83.25 194 ARG A C 1
ATOM 1458 O O . ARG A 1 194 ? 9.186 0.844 -29.151 1.00 83.25 194 ARG A O 1
ATOM 1465 N N . ILE A 1 195 ? 9.360 1.000 -31.392 1.00 92.00 195 ILE A N 1
ATOM 1466 C CA . ILE A 1 195 ? 8.478 2.163 -31.542 1.00 92.00 195 ILE A CA 1
ATOM 1467 C C . ILE A 1 195 ? 7.050 1.801 -31.127 1.00 92.00 195 ILE A C 1
ATOM 1469 O O . ILE A 1 195 ? 6.461 2.526 -30.328 1.00 92.00 195 ILE A O 1
ATOM 1473 N N . ASP A 1 196 ? 6.527 0.663 -31.589 1.00 93.19 196 ASP A N 1
ATOM 1474 C CA . ASP A 1 196 ? 5.190 0.187 -31.211 1.00 93.19 196 ASP A CA 1
ATOM 1475 C C . ASP A 1 196 ? 5.101 -0.072 -29.693 1.00 93.19 196 ASP A C 1
ATOM 1477 O O . ASP A 1 196 ? 4.146 0.348 -29.035 1.00 93.19 196 ASP A O 1
ATOM 1481 N N . GLY A 1 197 ? 6.141 -0.671 -29.097 1.00 89.31 197 GLY A N 1
ATOM 1482 C CA . GLY A 1 197 ? 6.247 -0.839 -27.645 1.00 89.31 197 GLY A CA 1
ATOM 1483 C C . GLY A 1 197 ? 6.263 0.496 -26.889 1.00 89.31 197 GLY A C 1
ATOM 1484 O O . GLY A 1 197 ? 5.520 0.664 -25.921 1.00 89.31 197 GLY A O 1
ATOM 1485 N N . SER A 1 198 ? 7.045 1.473 -27.358 1.00 89.88 198 SER A N 1
ATOM 1486 C CA . SER A 1 198 ? 7.100 2.830 -26.793 1.00 89.88 198 SER A CA 1
ATOM 1487 C C . SER A 1 198 ? 5.748 3.545 -26.871 1.00 89.88 198 SER A C 1
ATOM 1489 O O . SER A 1 198 ? 5.329 4.183 -25.905 1.00 89.88 198 SER A O 1
ATOM 1491 N N . HIS A 1 199 ? 5.026 3.382 -27.982 1.00 93.88 199 HIS A N 1
ATOM 1492 C CA . HIS A 1 199 ? 3.684 3.935 -28.144 1.00 93.88 199 HIS A CA 1
ATOM 1493 C C . HIS A 1 199 ? 2.708 3.334 -27.126 1.00 93.88 199 HIS A C 1
ATOM 1495 O O . HIS A 1 199 ? 2.029 4.074 -26.421 1.00 93.88 199 HIS A O 1
ATOM 1501 N N . SER A 1 200 ? 2.710 2.007 -26.961 1.00 91.25 200 SER A N 1
ATOM 1502 C CA . SER A 1 200 ? 1.852 1.340 -25.969 1.00 91.25 200 SER A CA 1
ATOM 1503 C C . SER A 1 200 ? 2.159 1.761 -24.523 1.00 91.25 200 SER A C 1
ATOM 1505 O O . SER A 1 200 ? 1.259 1.859 -23.684 1.00 91.25 200 SER A O 1
ATOM 1507 N N . LEU A 1 201 ? 3.429 2.060 -24.221 1.00 87.00 201 LEU A N 1
ATOM 1508 C CA . LEU A 1 201 ? 3.847 2.570 -22.918 1.00 87.00 201 LEU A CA 1
ATOM 1509 C C . LEU A 1 201 ? 3.384 4.014 -22.712 1.00 87.00 201 LEU A C 1
ATOM 1511 O O . LEU A 1 201 ? 2.936 4.354 -21.618 1.00 87.00 201 LEU A O 1
ATOM 1515 N N . ALA A 1 202 ? 3.452 4.849 -23.751 1.00 92.38 202 ALA A N 1
ATOM 1516 C CA . ALA A 1 202 ? 2.897 6.197 -23.715 1.00 92.38 202 ALA A CA 1
ATOM 1517 C C . ALA A 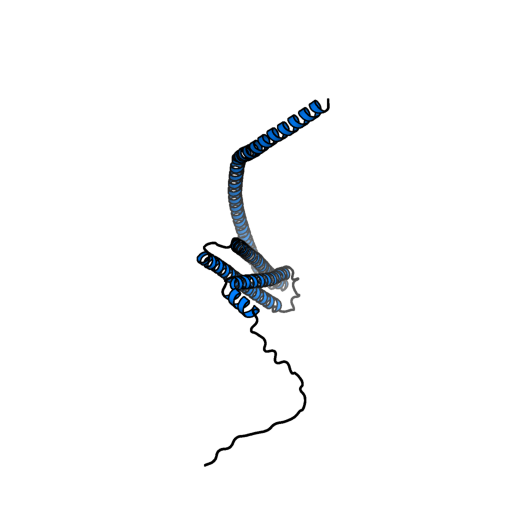1 202 ? 1.380 6.165 -23.468 1.00 92.38 202 ALA A C 1
ATOM 1519 O O . ALA A 1 202 ? 0.898 6.897 -22.604 1.00 92.38 202 ALA A O 1
ATOM 1520 N N . ASP A 1 203 ? 0.652 5.267 -24.136 1.00 95.56 203 ASP A N 1
ATOM 1521 C CA . ASP A 1 203 ? -0.787 5.070 -23.920 1.00 95.56 203 ASP A CA 1
ATOM 1522 C C . ASP A 1 203 ? -1.083 4.628 -22.476 1.00 95.56 203 ASP A C 1
ATOM 1524 O O . ASP A 1 203 ? -1.937 5.208 -21.804 1.00 95.56 203 ASP A O 1
ATOM 1528 N N . SER A 1 204 ? -0.308 3.676 -21.947 1.00 91.62 204 SER A N 1
ATOM 1529 C CA . SER A 1 204 ?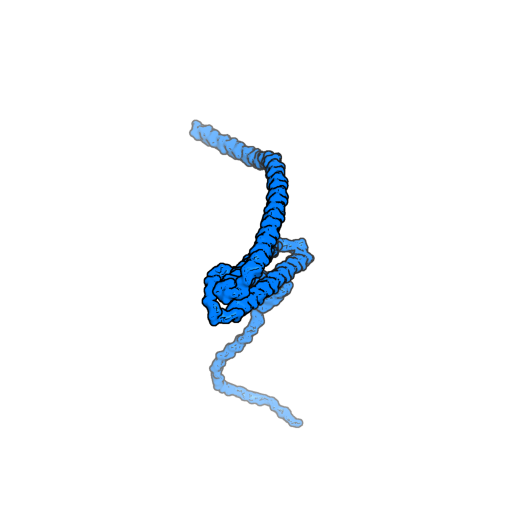 -0.434 3.218 -20.554 1.00 91.62 204 SER A CA 1
ATOM 1530 C C . SER A 1 204 ? -0.141 4.335 -19.543 1.00 91.62 204 SER A C 1
ATOM 1532 O O . SER A 1 204 ? -0.821 4.457 -18.522 1.00 91.62 204 SER A O 1
ATOM 1534 N N . ALA A 1 205 ? 0.856 5.181 -19.819 1.00 90.75 205 ALA A N 1
ATOM 1535 C CA . ALA A 1 205 ? 1.190 6.327 -18.978 1.00 90.75 205 ALA A CA 1
ATOM 1536 C C . ALA A 1 205 ? 0.082 7.393 -18.997 1.00 90.75 205 ALA A C 1
ATOM 1538 O O . ALA A 1 205 ? -0.220 7.980 -17.956 1.00 90.75 205 ALA A O 1
ATOM 1539 N N . LEU A 1 206 ? -0.553 7.619 -20.153 1.00 95.19 206 LEU A N 1
ATOM 1540 C CA . LEU A 1 206 ? -1.726 8.488 -20.264 1.00 95.19 206 LEU A CA 1
ATOM 1541 C C . LEU A 1 206 ? -2.902 7.929 -19.461 1.00 95.19 206 LEU A C 1
ATOM 1543 O O . LEU A 1 206 ? -3.523 8.670 -18.700 1.00 95.19 206 LEU A O 1
ATOM 1547 N N . GLU A 1 207 ? -3.178 6.631 -19.567 1.00 95.50 207 GLU A N 1
ATOM 1548 C CA . GLU A 1 207 ? -4.241 5.982 -18.798 1.00 95.50 207 GLU A CA 1
ATOM 1549 C C . GLU A 1 207 ? -3.996 6.078 -17.285 1.00 95.50 207 GLU A C 1
ATOM 1551 O O . GLU A 1 207 ? -4.885 6.481 -16.530 1.00 95.50 207 GLU A O 1
ATOM 1556 N N . GLN A 1 208 ? -2.764 5.827 -16.834 1.00 92.88 208 GLN A N 1
ATOM 1557 C CA . GLN A 1 208 ? -2.388 5.997 -15.430 1.00 92.88 208 GLN A CA 1
ATOM 1558 C C . GLN A 1 208 ? -2.521 7.458 -14.964 1.00 92.88 208 GLN A C 1
ATOM 1560 O O . GLN A 1 208 ? -2.952 7.717 -13.833 1.00 92.88 208 GLN A O 1
ATOM 1565 N N . ALA A 1 209 ? -2.185 8.426 -15.820 1.00 93.38 209 ALA A N 1
ATOM 1566 C CA . ALA A 1 209 ? -2.370 9.842 -15.524 1.00 93.38 209 ALA A CA 1
ATOM 1567 C C . ALA A 1 209 ? -3.859 10.207 -15.394 1.00 93.38 209 ALA A C 1
ATOM 1569 O O . ALA A 1 209 ? -4.227 10.946 -14.476 1.00 93.38 209 ALA A O 1
ATOM 1570 N N . TYR A 1 210 ? -4.730 9.655 -16.246 1.00 95.75 210 TYR A N 1
ATOM 1571 C CA . TYR A 1 210 ? -6.181 9.832 -16.131 1.00 95.75 210 TYR A CA 1
ATOM 1572 C C . TYR A 1 210 ? -6.743 9.212 -14.849 1.00 95.75 210 TYR A C 1
ATOM 1574 O O . TYR A 1 210 ? -7.522 9.871 -14.161 1.00 95.75 210 TYR A O 1
ATOM 1582 N N . ALA A 1 211 ? -6.307 8.005 -14.481 1.00 92.94 211 ALA A N 1
ATOM 1583 C CA . ALA A 1 211 ? -6.701 7.370 -13.223 1.00 92.94 211 ALA A CA 1
ATOM 1584 C C . ALA A 1 211 ? -6.276 8.211 -12.005 1.00 92.94 211 ALA A C 1
ATOM 1586 O O . ALA A 1 211 ? -7.073 8.460 -11.102 1.00 92.94 211 ALA A O 1
ATOM 1587 N N . THR A 1 212 ? -5.046 8.735 -12.020 1.00 94.00 212 THR A N 1
ATOM 1588 C CA . THR A 1 212 ? -4.535 9.609 -10.951 1.00 94.00 212 THR A CA 1
ATOM 1589 C C . THR A 1 212 ? -5.338 10.909 -10.854 1.00 94.00 212 THR A C 1
ATOM 1591 O O . THR A 1 212 ? -5.617 11.388 -9.756 1.00 94.00 212 THR A O 1
ATOM 1594 N N . ARG A 1 213 ? -5.738 11.489 -11.993 1.00 95.94 213 ARG A N 1
ATOM 1595 C CA . ARG A 1 213 ? -6.595 12.679 -12.021 1.00 95.94 213 ARG A CA 1
ATOM 1596 C C . ARG A 1 213 ? -7.962 12.409 -11.389 1.00 95.94 213 ARG A C 1
ATOM 1598 O O . ARG A 1 213 ? -8.398 13.222 -10.579 1.00 95.94 213 ARG A O 1
ATOM 1605 N N . ASP A 1 214 ? -8.607 11.291 -11.725 1.00 96.12 214 ASP A N 1
ATOM 1606 C CA . ASP A 1 214 ? -9.903 10.920 -11.136 1.00 96.12 214 ASP A CA 1
ATOM 1607 C C . ASP A 1 214 ? -9.788 10.709 -9.616 1.00 96.12 214 ASP A C 1
ATOM 1609 O O . ASP A 1 214 ? -10.607 11.214 -8.846 1.00 96.12 214 ASP A O 1
ATOM 1613 N N . ASP A 1 215 ? -8.718 10.057 -9.154 1.00 94.00 215 ASP A N 1
ATOM 1614 C CA . ASP A 1 215 ? -8.447 9.895 -7.723 1.00 94.00 215 ASP A CA 1
ATOM 1615 C C . ASP A 1 215 ? -8.251 11.238 -7.006 1.00 94.00 215 ASP A C 1
ATOM 1617 O O . ASP A 1 215 ? -8.795 11.441 -5.917 1.00 94.00 215 ASP A O 1
ATOM 1621 N N . LEU A 1 216 ? -7.524 12.185 -7.607 1.00 95.62 216 LEU A N 1
ATOM 1622 C CA . LEU A 1 216 ? -7.369 13.533 -7.052 1.00 95.62 216 LEU A CA 1
ATOM 1623 C C . LEU A 1 216 ? -8.701 14.293 -7.005 1.00 95.62 216 LEU A C 1
ATOM 1625 O O . LEU A 1 216 ? -8.976 14.979 -6.016 1.00 95.62 216 LEU A O 1
ATOM 1629 N N . ASP A 1 217 ? -9.553 14.146 -8.020 1.00 96.69 217 ASP A N 1
ATOM 1630 C CA . ASP A 1 217 ? -10.889 14.749 -8.039 1.00 96.69 217 ASP A CA 1
ATOM 1631 C C . ASP A 1 217 ? -11.792 14.150 -6.937 1.00 96.69 217 ASP A C 1
ATOM 1633 O O . ASP A 1 217 ? -12.472 14.886 -6.206 1.00 96.69 217 ASP A O 1
ATOM 1637 N N . ARG A 1 218 ? -11.730 12.830 -6.708 1.00 95.81 218 ARG A N 1
ATOM 1638 C CA . ARG A 1 218 ? -12.415 12.156 -5.584 1.00 95.81 218 ARG A CA 1
ATOM 1639 C C . ARG A 1 218 ? -11.881 12.606 -4.222 1.00 95.81 218 ARG A C 1
ATOM 1641 O O . ARG A 1 218 ? -12.663 12.877 -3.301 1.00 95.81 218 ARG A O 1
ATOM 1648 N N . GLN A 1 219 ? -10.561 12.728 -4.082 1.00 94.81 219 GLN A N 1
ATOM 1649 C CA . GLN A 1 219 ? -9.929 13.242 -2.865 1.00 94.81 219 GLN A CA 1
ATOM 1650 C C . GLN A 1 219 ? -10.351 14.688 -2.598 1.00 94.81 219 GLN A C 1
ATOM 1652 O O . GLN A 1 219 ? -10.703 15.022 -1.467 1.00 94.81 219 GLN A O 1
ATOM 1657 N N . ARG A 1 220 ? -10.419 15.533 -3.633 1.00 96.31 220 ARG A N 1
ATOM 1658 C CA . ARG A 1 220 ? -10.917 16.908 -3.527 1.00 96.31 220 ARG A CA 1
ATOM 1659 C C . ARG A 1 220 ? -12.357 16.953 -3.017 1.00 96.31 220 ARG A C 1
ATOM 1661 O O . ARG A 1 220 ? -12.638 17.718 -2.097 1.00 96.31 220 ARG A O 1
ATOM 1668 N N . SER A 1 221 ? -13.255 16.127 -3.554 1.00 95.00 221 SER A N 1
ATOM 1669 C CA . SER A 1 221 ? -14.642 16.019 -3.065 1.00 95.00 221 SER A CA 1
ATOM 1670 C C . SER A 1 221 ? -14.709 15.608 -1.586 1.00 95.00 221 SER A C 1
ATOM 1672 O O . SER A 1 221 ? -15.457 16.185 -0.787 1.00 95.00 221 SER A O 1
ATOM 1674 N N . THR A 1 222 ? -13.853 14.667 -1.185 1.00 95.50 222 THR A N 1
ATOM 1675 C CA . THR A 1 222 ? -13.733 14.233 0.213 1.00 95.50 222 THR A CA 1
ATOM 1676 C C . THR A 1 222 ? -13.235 15.368 1.109 1.00 95.50 222 THR A C 1
ATOM 1678 O O . THR A 1 222 ? -13.832 15.623 2.154 1.00 95.50 222 THR A O 1
ATOM 1681 N N . LEU A 1 223 ? -12.204 16.112 0.697 1.00 95.50 223 LEU A N 1
ATOM 1682 C CA . LEU A 1 223 ? -11.692 17.266 1.444 1.00 95.50 223 LEU A CA 1
ATOM 1683 C C . LEU A 1 223 ? -12.730 18.384 1.570 1.00 95.50 223 LEU A C 1
ATOM 1685 O O . LEU A 1 223 ? -12.846 18.981 2.638 1.00 95.50 223 LEU A O 1
ATOM 1689 N N . LEU A 1 224 ? -13.520 18.641 0.525 1.00 96.25 224 LEU A N 1
ATOM 1690 C CA . LEU A 1 224 ? -14.636 19.588 0.591 1.00 96.25 224 LEU A CA 1
ATOM 1691 C C . LEU A 1 224 ? -15.696 19.125 1.597 1.00 96.25 224 LEU A C 1
ATOM 1693 O O . LEU A 1 224 ? -16.151 19.921 2.416 1.00 96.25 224 LEU A O 1
ATOM 1697 N N . SER A 1 225 ? -16.030 17.834 1.598 1.00 94.19 225 SER A N 1
ATOM 1698 C CA . SER A 1 225 ? -16.962 17.242 2.566 1.00 94.19 225 SER A CA 1
ATOM 1699 C C . SER A 1 225 ? -16.432 17.333 4.002 1.00 94.19 225 SER A C 1
ATOM 1701 O O . SER A 1 225 ? -17.179 17.636 4.932 1.00 94.19 225 SER A O 1
ATOM 1703 N N . VAL A 1 226 ? -15.130 17.112 4.200 1.00 94.62 226 VAL A N 1
ATOM 1704 C CA . VAL A 1 226 ? -14.460 17.293 5.496 1.00 94.62 226 VAL A CA 1
ATOM 1705 C C . VAL A 1 226 ? -14.485 18.762 5.913 1.00 94.62 226 VAL A C 1
ATOM 1707 O O . VAL A 1 226 ? -14.830 19.053 7.055 1.00 94.62 226 VAL A O 1
ATOM 1710 N N . ASN A 1 227 ? -14.200 19.695 5.003 1.00 93.44 227 ASN A N 1
ATOM 1711 C CA . ASN A 1 227 ? -14.257 21.130 5.276 1.00 93.44 227 ASN A CA 1
ATOM 1712 C C . ASN A 1 227 ? -15.673 21.567 5.692 1.00 93.44 227 ASN A C 1
ATOM 1714 O O . ASN A 1 227 ? -15.832 22.269 6.688 1.00 93.44 227 ASN A O 1
ATOM 1718 N N . GLN A 1 228 ? -16.710 21.068 5.011 1.00 93.50 228 GLN A N 1
ATOM 1719 C CA . GLN A 1 228 ? -18.108 21.288 5.393 1.00 93.50 228 GLN A CA 1
ATOM 1720 C C . GLN A 1 228 ? -18.423 20.726 6.783 1.00 93.50 228 GLN A C 1
ATOM 1722 O O . GLN A 1 228 ? -19.037 21.413 7.595 1.00 93.50 228 GLN A O 1
ATOM 1727 N N . ARG A 1 229 ? -17.972 19.506 7.102 1.00 93.25 229 ARG A N 1
ATOM 1728 C CA . ARG A 1 229 ? -18.146 18.918 8.441 1.00 93.25 229 ARG A CA 1
ATOM 1729 C C . ARG A 1 229 ? -17.426 19.727 9.519 1.00 93.25 229 ARG A C 1
ATOM 1731 O O . ARG A 1 229 ? -18.013 19.957 10.570 1.00 93.25 229 ARG A O 1
ATOM 1738 N N . ILE A 1 230 ? -16.202 20.187 9.264 1.00 90.94 230 ILE A N 1
ATOM 1739 C CA . ILE A 1 230 ? -15.445 21.045 10.188 1.00 90.94 230 ILE A CA 1
ATOM 1740 C C . ILE A 1 230 ? -16.168 22.376 10.397 1.00 90.94 230 ILE A C 1
ATOM 1742 O O . ILE A 1 230 ? -16.319 22.793 11.540 1.00 90.94 230 ILE A O 1
ATOM 1746 N N . ASN A 1 231 ? -16.676 23.008 9.335 1.00 90.75 231 ASN A N 1
ATOM 1747 C CA . ASN A 1 231 ? -17.480 24.225 9.457 1.00 90.75 231 ASN A CA 1
ATOM 1748 C C . ASN A 1 231 ? -18.760 23.973 10.267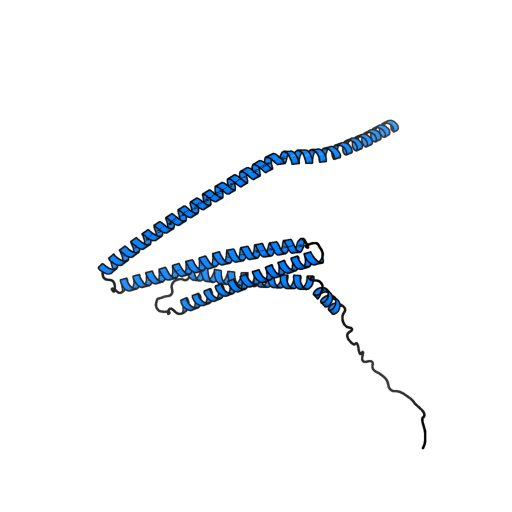 1.00 90.75 231 ASN A C 1
ATOM 1750 O O . ASN A 1 231 ? -19.081 24.754 11.158 1.00 90.75 231 ASN A O 1
ATOM 1754 N N . ASN A 1 232 ? -19.442 22.844 10.054 1.00 87.81 232 ASN A N 1
ATOM 1755 C CA . ASN A 1 232 ? -20.608 22.463 10.853 1.00 87.81 232 ASN A CA 1
ATOM 1756 C C . ASN A 1 232 ? -20.241 22.251 12.334 1.00 87.81 232 ASN A C 1
ATOM 1758 O O . ASN A 1 232 ? -20.960 22.718 13.217 1.00 87.81 232 ASN A O 1
ATOM 1762 N N . VAL A 1 233 ? -19.100 21.623 12.634 1.00 86.06 233 VAL A N 1
ATOM 1763 C CA . VAL A 1 233 ? -18.587 21.504 14.011 1.00 86.06 233 VAL A CA 1
ATOM 1764 C C . VAL A 1 233 ? -18.258 22.881 14.588 1.00 86.06 233 VAL A C 1
ATOM 1766 O O . VAL A 1 233 ? -18.660 23.175 15.711 1.00 86.06 233 VAL A O 1
ATOM 1769 N N . ALA A 1 234 ? -17.612 23.762 13.822 1.00 82.38 234 ALA A N 1
ATOM 1770 C CA . ALA A 1 234 ? -17.298 25.125 14.240 1.00 82.38 234 ALA A CA 1
ATOM 1771 C C . ALA A 1 234 ? -18.564 25.932 14.579 1.00 82.38 234 ALA A C 1
ATOM 1773 O O . ALA A 1 234 ? -18.567 26.670 15.562 1.00 82.38 234 ALA A O 1
ATOM 1774 N N . THR A 1 235 ? -19.670 25.726 13.850 1.00 79.69 235 THR A N 1
ATOM 1775 C CA . THR A 1 235 ? -20.975 26.322 14.195 1.00 79.69 235 THR A CA 1
ATOM 1776 C C . THR A 1 235 ? -21.625 25.721 15.447 1.00 79.69 235 THR A C 1
ATOM 1778 O O . THR A 1 235 ? -22.449 26.384 16.071 1.00 79.69 235 THR A O 1
ATOM 1781 N N . GLN A 1 236 ? -21.237 24.512 15.873 1.00 77.19 236 GLN A N 1
ATOM 1782 C CA . GLN A 1 236 ? -21.696 23.896 17.128 1.00 77.19 236 GLN A CA 1
ATOM 1783 C C . GLN A 1 236 ? -20.800 24.221 18.336 1.00 77.19 236 GLN A C 1
ATOM 1785 O O . GLN A 1 236 ? -21.270 24.177 19.472 1.00 77.19 236 GLN A O 1
ATOM 1790 N N . LEU A 1 237 ? -19.540 24.623 18.139 1.00 69.69 237 LEU A N 1
ATOM 1791 C CA . LEU A 1 237 ? -18.663 25.086 19.225 1.00 69.69 237 LEU A CA 1
ATOM 1792 C C . LEU A 1 237 ? -19.227 26.242 20.087 1.00 69.69 237 LEU A C 1
ATOM 1794 O O . LEU A 1 237 ? -19.017 26.195 21.303 1.00 69.69 237 LEU A O 1
ATOM 1798 N N . PRO A 1 238 ? -20.000 27.232 19.583 1.00 65.12 238 PRO A N 1
ATOM 1799 C CA . PRO A 1 238 ? -20.665 28.203 20.459 1.00 65.12 238 PRO A CA 1
ATOM 1800 C C . PRO A 1 238 ? -21.682 27.572 21.431 1.00 65.12 238 PRO A C 1
ATOM 1802 O O . PRO A 1 238 ? -21.902 28.124 22.508 1.00 65.12 238 PRO A O 1
ATOM 1805 N N . SER A 1 239 ? -22.244 26.391 21.134 1.00 61.97 239 SER A N 1
ATOM 1806 C CA . SER A 1 239 ? -23.088 25.631 22.078 1.00 61.97 239 SER A CA 1
ATOM 1807 C C . SER A 1 239 ? -22.274 25.083 23.259 1.00 61.97 239 SER A C 1
ATOM 1809 O O . SER A 1 239 ? -22.694 25.187 24.414 1.00 61.97 239 SER A O 1
ATOM 1811 N N . VAL A 1 240 ? -21.052 24.601 22.999 1.00 60.75 240 VAL A N 1
ATOM 1812 C CA . VAL A 1 240 ? -20.096 24.203 24.049 1.00 60.75 240 VAL A CA 1
ATOM 1813 C C . VAL A 1 240 ? -19.675 25.419 24.886 1.00 60.75 240 VAL A C 1
ATOM 1815 O O . VAL A 1 240 ? -19.578 25.316 26.108 1.00 60.75 240 VAL A O 1
ATOM 1818 N N . GLY A 1 241 ? -19.533 26.596 24.264 1.00 62.75 241 GLY A N 1
ATOM 1819 C CA . GLY A 1 241 ? -19.318 27.877 24.953 1.00 62.75 241 GLY A CA 1
ATOM 1820 C C . GLY A 1 241 ? -20.464 28.286 25.896 1.00 62.75 241 GLY A C 1
ATOM 1821 O O . GLY A 1 241 ? -20.236 28.852 26.965 1.00 62.75 241 GLY A O 1
ATOM 1822 N N . GLN A 1 242 ? -21.712 27.947 25.570 1.00 67.81 242 GLN A N 1
ATOM 1823 C CA . GLN A 1 242 ? -22.849 28.178 26.471 1.00 67.81 242 GLN A CA 1
ATOM 1824 C C . GLN A 1 242 ? -22.885 27.169 27.629 1.00 67.81 242 GLN A C 1
ATOM 1826 O O . GLN A 1 242 ? -23.216 27.534 28.760 1.00 67.81 242 GLN A O 1
ATOM 1831 N N . LEU A 1 243 ? -22.500 25.913 27.382 1.00 64.75 243 LEU A N 1
ATOM 1832 C CA . LEU A 1 243 ? -22.386 24.880 28.418 1.00 64.75 243 LEU A CA 1
ATOM 1833 C C . LEU A 1 243 ? -21.240 25.181 29.398 1.00 64.75 243 LEU A C 1
ATOM 1835 O O . LEU A 1 243 ? -21.449 25.106 30.612 1.00 64.75 243 LEU A O 1
ATOM 1839 N N . ILE A 1 244 ? -20.072 25.612 28.902 1.00 67.50 244 ILE A N 1
ATOM 1840 C CA . ILE A 1 244 ? -18.942 26.026 29.749 1.00 67.50 244 ILE A CA 1
ATOM 1841 C C . ILE A 1 244 ? -19.296 27.278 30.570 1.00 67.50 244 ILE A C 1
ATOM 1843 O O . ILE A 1 244 ? -18.993 27.341 31.761 1.00 67.50 244 ILE A O 1
ATOM 1847 N N . GLY A 1 245 ? -20.050 28.221 29.988 1.00 68.00 245 GLY A N 1
ATOM 1848 C CA . GLY A 1 245 ? -20.568 29.395 30.695 1.00 68.00 245 GLY A CA 1
ATOM 1849 C C . GLY A 1 245 ? -21.549 29.041 31.820 1.00 68.00 245 GLY A C 1
ATOM 1850 O O . GLY A 1 245 ? -21.454 29.589 32.922 1.00 68.00 245 GLY A O 1
ATOM 1851 N N . LYS A 1 246 ? -22.455 28.075 31.601 1.00 69.19 246 LYS A N 1
ATOM 1852 C CA . LYS A 1 246 ? -23.380 27.601 32.651 1.00 69.19 246 LYS A CA 1
ATOM 1853 C C . LYS A 1 246 ? -22.633 26.928 33.803 1.00 69.19 246 LYS A C 1
ATOM 1855 O O . LYS A 1 246 ? -22.969 27.189 34.960 1.00 69.19 246 LYS A O 1
ATOM 1860 N N . ILE A 1 247 ? -21.591 26.149 33.510 1.00 69.00 247 ILE A N 1
ATOM 1861 C CA . ILE A 1 247 ? -20.728 25.520 34.523 1.00 69.00 247 ILE A CA 1
ATOM 1862 C C . ILE A 1 247 ? -19.970 26.582 35.337 1.00 69.00 247 ILE A C 1
ATOM 1864 O O . ILE A 1 247 ? -19.974 26.533 36.569 1.00 69.00 247 ILE A O 1
ATOM 1868 N N . GLN A 1 248 ? -19.393 27.591 34.681 1.00 68.94 248 GLN A N 1
ATOM 1869 C CA . GLN A 1 248 ? -18.648 28.656 35.359 1.00 68.94 248 GLN A CA 1
ATOM 1870 C C . GLN A 1 248 ? -19.552 29.586 36.189 1.00 68.94 248 GLN A C 1
ATOM 1872 O O . GLN A 1 248 ? -19.151 30.036 37.262 1.00 68.94 248 GLN A O 1
ATOM 1877 N N . SER A 1 249 ? -20.805 29.810 35.771 1.00 74.00 249 SER A N 1
ATOM 1878 C CA . SER A 1 249 ? -21.765 30.637 36.520 1.00 74.00 249 SER A CA 1
ATOM 1879 C C . SER A 1 249 ? -22.103 30.075 37.907 1.00 74.00 249 SER A C 1
ATOM 1881 O O . SER A 1 249 ? -22.310 30.845 38.843 1.00 74.00 249 SER A O 1
ATOM 1883 N N . ARG A 1 250 ? -22.120 28.741 38.063 1.00 73.31 250 ARG A N 1
ATOM 1884 C CA . ARG A 1 250 ? -22.398 28.090 39.352 1.00 73.31 250 ARG A CA 1
ATOM 1885 C C . ARG A 1 250 ? -21.239 28.306 40.325 1.00 73.31 250 ARG A C 1
ATOM 1887 O O . ARG A 1 250 ? -21.458 28.767 41.436 1.00 73.31 250 ARG A O 1
ATOM 1894 N N . LYS A 1 251 ? -20.007 28.114 39.845 1.00 75.88 251 LYS A N 1
ATOM 1895 C CA . LYS A 1 251 ? -18.776 28.319 40.623 1.00 75.88 251 LYS A CA 1
ATOM 1896 C C . LYS A 1 251 ? -18.555 29.787 41.016 1.00 75.88 251 LYS A C 1
ATOM 1898 O O . LYS A 1 251 ? -18.074 30.071 42.108 1.00 75.88 251 LYS A O 1
ATOM 1903 N N . ASN A 1 252 ? -18.960 30.727 40.159 1.00 78.69 252 ASN A N 1
ATOM 1904 C CA . ASN A 1 252 ? -18.883 32.155 40.471 1.00 78.69 252 ASN A CA 1
ATOM 1905 C C . ASN A 1 252 ? -19.858 32.568 41.585 1.00 78.69 252 ASN A C 1
ATOM 1907 O O . ASN A 1 252 ? -19.509 33.425 42.391 1.00 78.69 252 ASN A O 1
ATOM 1911 N N . ARG A 1 253 ? -21.050 31.957 41.675 1.00 82.75 253 ARG A N 1
ATOM 1912 C CA . ARG A 1 253 ? -21.998 32.231 42.773 1.00 82.75 253 ARG A CA 1
ATOM 1913 C C . ARG A 1 253 ? -21.440 31.780 44.124 1.00 82.75 253 ARG A C 1
ATOM 1915 O O . ARG A 1 253 ? -21.522 32.540 45.084 1.00 82.75 253 ARG A O 1
ATOM 1922 N N . ASP A 1 254 ? -20.808 30.610 44.175 1.00 85.31 254 ASP A N 1
ATOM 1923 C CA . ASP A 1 254 ? -20.209 30.086 45.408 1.00 85.31 254 ASP A CA 1
ATOM 1924 C C . ASP A 1 254 ? -19.032 30.958 45.885 1.00 85.31 254 ASP A C 1
ATOM 1926 O O . ASP A 1 254 ? -18.937 31.289 47.068 1.00 85.31 254 ASP A O 1
ATOM 1930 N N . ASN A 1 255 ? -18.183 31.426 44.961 1.00 87.81 255 ASN A N 1
ATOM 1931 C CA . ASN A 1 255 ? -17.086 32.346 45.286 1.00 87.81 255 ASN A CA 1
ATOM 1932 C C . ASN A 1 255 ? -17.580 33.709 45.801 1.00 87.81 255 ASN A C 1
ATOM 1934 O O . ASN A 1 255 ? -16.967 34.274 46.708 1.00 87.81 255 ASN A O 1
ATOM 1938 N N . VAL A 1 256 ? -18.689 34.236 45.264 1.00 89.75 256 VAL A N 1
ATOM 1939 C CA . VAL A 1 256 ? -19.288 35.491 45.754 1.00 89.75 256 VAL A CA 1
ATOM 1940 C C . VAL A 1 256 ? -19.751 35.330 47.203 1.00 89.75 256 VAL A C 1
ATOM 1942 O O . VAL A 1 256 ? -19.407 36.166 48.039 1.00 89.75 256 VAL A O 1
ATOM 1945 N N . ILE A 1 257 ? -20.444 34.234 47.529 1.00 90.88 257 ILE A N 1
ATOM 1946 C CA . ILE A 1 257 ? -20.902 33.956 48.899 1.00 90.88 257 ILE A CA 1
ATOM 1947 C C . ILE A 1 257 ? -19.702 33.824 49.847 1.00 90.88 257 ILE A C 1
ATOM 1949 O O . ILE A 1 257 ? -19.677 34.469 50.894 1.00 90.88 257 ILE A O 1
ATOM 1953 N N . LEU A 1 258 ? -18.677 33.058 49.457 1.00 91.06 258 LEU A N 1
ATOM 1954 C CA . LEU A 1 258 ? -17.468 32.872 50.261 1.00 91.06 258 LEU A CA 1
ATOM 1955 C C . LEU A 1 258 ? -16.751 34.205 50.540 1.00 91.06 258 LEU A C 1
ATOM 1957 O O . LEU A 1 258 ? -16.396 34.486 51.685 1.00 91.06 258 LEU A O 1
ATOM 1961 N N . SER A 1 259 ? -16.583 35.050 49.517 1.00 92.00 259 SER A N 1
ATOM 1962 C CA . SER A 1 259 ? -15.937 36.362 49.664 1.00 92.00 259 SER A CA 1
ATOM 1963 C C . SER A 1 259 ? -16.727 37.312 50.572 1.00 92.00 259 SER A C 1
ATOM 1965 O O . SER A 1 259 ? -16.133 38.029 51.376 1.00 92.00 259 SER A O 1
ATOM 1967 N N . CYS A 1 260 ? -18.063 37.260 50.516 1.00 94.62 260 CYS A N 1
ATOM 1968 C CA . CYS A 1 260 ? -18.939 38.037 51.386 1.00 94.62 260 CYS A CA 1
ATOM 1969 C C . CYS A 1 260 ? -18.794 37.623 52.858 1.00 94.62 260 CYS A C 1
ATOM 1971 O O . CYS A 1 260 ? -18.673 38.486 53.727 1.00 94.62 260 CYS A O 1
ATOM 1973 N N . VAL A 1 261 ? -18.766 36.316 53.150 1.00 96.31 261 VAL A N 1
ATOM 1974 C CA . VAL A 1 261 ? -18.614 35.806 54.525 1.00 96.31 261 VAL A CA 1
ATOM 1975 C C . VAL A 1 261 ? -17.263 36.220 55.103 1.00 96.31 261 VAL A C 1
ATOM 1977 O O . VAL A 1 261 ? -17.214 36.789 56.194 1.00 96.31 261 VAL A O 1
ATOM 1980 N N . ILE A 1 262 ? -16.180 36.012 54.349 1.00 94.94 262 ILE A N 1
ATOM 1981 C CA . ILE A 1 262 ? -14.827 36.403 54.766 1.00 94.94 262 ILE A CA 1
ATOM 1982 C C . ILE A 1 262 ? -14.760 37.916 55.011 1.00 94.94 262 ILE A C 1
ATOM 1984 O O . ILE A 1 262 ? -14.299 38.338 56.069 1.00 94.94 262 ILE A O 1
ATOM 1988 N N . GLY A 1 263 ? -15.275 38.732 54.084 1.00 95.19 263 GLY A N 1
ATOM 1989 C CA . GLY A 1 263 ? -15.301 40.189 54.234 1.00 95.19 263 GLY A CA 1
ATOM 1990 C C . GLY A 1 263 ? -16.079 40.641 55.472 1.00 95.19 263 GLY A C 1
ATOM 1991 O O . GLY A 1 263 ? -15.576 41.449 56.250 1.00 95.19 263 GLY A O 1
ATOM 1992 N N . SER A 1 264 ? -17.265 40.070 55.708 1.00 95.00 264 SER A N 1
ATOM 1993 C CA . SER A 1 264 ? -18.071 40.391 56.893 1.00 95.00 264 SER A CA 1
ATOM 1994 C C . SER A 1 264 ? -17.362 40.038 58.206 1.00 95.00 264 SER A C 1
ATOM 1996 O O . SER A 1 264 ? -17.413 40.809 59.163 1.00 95.00 264 SER A O 1
ATOM 1998 N N . CYS A 1 265 ? -16.638 38.915 58.236 1.00 92.44 265 CYS A N 1
ATOM 1999 C CA . CYS A 1 265 ? -15.887 38.471 59.405 1.00 92.44 265 CYS A CA 1
ATOM 2000 C C . CYS A 1 265 ? -14.703 39.405 59.700 1.00 92.44 265 CYS A C 1
ATOM 2002 O O . CYS A 1 265 ? -14.521 39.817 60.843 1.00 92.44 265 CYS A O 1
ATOM 2004 N N . VAL A 1 266 ? -13.950 39.811 58.672 1.00 94.69 266 VAL A N 1
ATOM 2005 C CA . VAL A 1 266 ? -12.823 40.750 58.820 1.00 94.69 266 VAL A CA 1
ATOM 2006 C C . VAL A 1 266 ? -13.292 42.121 59.315 1.00 94.69 266 VAL A C 1
ATOM 2008 O O . VAL A 1 266 ? -12.667 42.681 60.213 1.00 94.69 266 VAL A O 1
ATOM 2011 N N . VAL A 1 267 ? -14.405 42.647 58.790 1.00 94.75 267 VAL A N 1
ATOM 2012 C CA . VAL A 1 267 ? -14.987 43.916 59.268 1.00 94.75 267 VAL A CA 1
ATOM 2013 C C . VAL A 1 267 ? -15.410 43.807 60.731 1.00 94.75 267 VAL A C 1
ATOM 2015 O O . VAL A 1 267 ? -15.109 44.705 61.512 1.00 94.75 267 VAL A O 1
ATOM 2018 N N . GLY A 1 268 ? -16.050 42.702 61.124 1.00 93.19 268 GLY A N 1
ATOM 2019 C CA . GLY A 1 268 ? -16.431 42.464 62.517 1.00 93.19 268 GLY A CA 1
ATOM 2020 C C . GLY A 1 268 ? -15.230 42.415 63.465 1.00 93.19 268 GLY A C 1
ATOM 2021 O O . GLY A 1 268 ? -15.273 43.020 64.532 1.00 93.19 268 GLY A O 1
ATOM 2022 N N . VAL A 1 269 ? -14.137 41.757 63.064 1.00 93.06 269 VAL A N 1
ATOM 2023 C CA . VAL A 1 269 ? -12.893 41.718 63.854 1.00 93.06 269 VAL A CA 1
ATOM 2024 C C . VAL A 1 269 ? -12.265 43.105 63.969 1.00 93.06 269 VAL A C 1
ATOM 2026 O O . VAL A 1 269 ? -11.868 43.491 65.063 1.00 93.06 269 VAL A O 1
ATOM 2029 N N . LEU A 1 270 ? -12.206 43.877 62.880 1.00 91.12 270 LEU A N 1
ATOM 2030 C CA . LEU A 1 270 ? -11.695 45.251 62.921 1.00 91.12 270 LEU A CA 1
ATOM 2031 C C . LEU A 1 270 ? -12.549 46.160 63.809 1.00 91.12 270 LEU A C 1
ATOM 2033 O O . LEU A 1 270 ? -11.997 46.980 64.529 1.00 91.12 270 LEU A O 1
ATOM 2037 N N . TYR A 1 271 ? -13.870 45.992 63.797 1.00 94.50 271 TYR A N 1
ATOM 2038 C CA . TYR A 1 271 ? -14.774 46.754 64.660 1.00 94.50 271 TYR A CA 1
ATOM 2039 C C . TYR A 1 271 ? -14.663 46.354 66.136 1.00 94.50 271 TYR A C 1
ATOM 2041 O O . TYR A 1 271 ? -14.956 47.149 67.013 1.00 94.50 271 TYR A O 1
ATOM 2049 N N . PHE A 1 272 ? -14.278 45.110 66.420 1.00 92.94 272 PHE A N 1
ATOM 2050 C CA . PHE A 1 272 ? -14.038 44.647 67.785 1.00 92.94 272 PHE A CA 1
ATOM 2051 C C . PHE A 1 272 ? -12.679 45.106 68.330 1.00 92.94 272 PHE A C 1
ATOM 2053 O O . PHE A 1 272 ? -12.527 45.285 69.536 1.00 92.94 272 PHE A O 1
ATOM 2060 N N . ILE A 1 273 ? -11.679 45.241 67.454 1.00 92.69 273 ILE A N 1
ATOM 2061 C CA . ILE A 1 273 ? -10.316 45.629 67.838 1.00 92.69 273 ILE A CA 1
ATOM 2062 C C . ILE A 1 273 ? -10.147 47.146 67.983 1.00 92.69 273 ILE A C 1
ATOM 2064 O O . ILE A 1 273 ? -9.216 47.582 68.660 1.00 92.69 273 ILE A O 1
ATOM 2068 N N . MET A 1 274 ? -11.006 47.919 67.313 1.00 87.19 274 MET A N 1
ATOM 2069 C CA . MET A 1 274 ? -11.054 49.379 67.345 1.00 87.19 274 MET A CA 1
ATOM 2070 C C . MET A 1 274 ? -12.027 49.861 68.420 1.00 87.19 274 MET A C 1
ATOM 2072 O O . MET A 1 274 ? -11.631 50.771 69.180 1.00 87.19 274 MET A O 1
#

Radius of gyration: 40.29 Å; chains: 1; bounding box: 54×129×118 Å

Foldseek 3Di:
DDDDDDDDDDDDDDDDDDDPDDDDPDPVVVVVVVCVVVCVVVLVVLVVVLVVLLVVLVVLLVVLLVLLVCLQPPDDDDPPDDPPVVVVSVVVNVVSLVVSVVSLVVSVVSLVVLVVSQVVVCVVVVDRDPVSVVVSVVSVVSSVVSVVSSVVSVVSSVVSVVVSVVVVVVVVVVVCVVVVNADPVNVVVVVVVVVVVVVVVVVVVVVVVVVVVVVVVVVVVVVVVVVVVVVVVVVCVVVVVVVVVVVVVVVVVVVVVVVVVVVVVVVVVVVVVD

Sequence (274 aa):
MLKTTPSRTPIYSSAPLSNSHSPSPSLDNASQAIAAATGVASWDTLRKEVRQIETEIESKLTALSKLAVRNSSAPAPPPAAGGASGAGAAANGEELEANIEELLEKLSRTVDAMSGHIDSQTQTNGQSPLSMNHLLQKHRDILHDYTKEYRKTRQNVRAARDHAQLLTSVRDDISSFKNGGMSASDYLLNERSRIDGSHSLADSALEQAYATRDDLDRQRSTLLSVNQRINNVATQLPSVGQLIGKIQSRKNRDNVILSCVIGSCVVGVLYFIM